Protein AF-A0A9W2XXQ5-F1 (afdb_monomer)

pLDDT: mean 84.92, std 15.73, range [43.91, 98.31]

InterPro domains:
  IPR001978 Troponin [PF00992] (23-157)
  IPR027707 Troponin T [PTHR11521] (3-200)
  IPR038077 Troponin domain superfamily [G3DSA:1.20.5.350] (109-201)
  IPR038077 Troponin domain superfamily [SSF90250] (115-200)

Solvent-accessible surface area (backbone atoms only — not comparable to full-atom values): 11715 Å² total; per-residue (Å²): 136,83,84,86,76,81,79,81,75,77,83,73,73,80,81,56,65,67,58,52,50,50,54,48,53,53,48,53,51,51,51,49,51,50,50,51,51,52,51,52,55,51,50,52,52,53,52,52,53,50,50,57,50,49,53,53,51,50,51,56,49,52,52,52,52,50,53,50,50,53,50,52,50,55,50,52,49,53,53,49,52,55,50,52,52,49,48,51,52,53,50,53,52,49,50,52,51,51,53,52,51,52,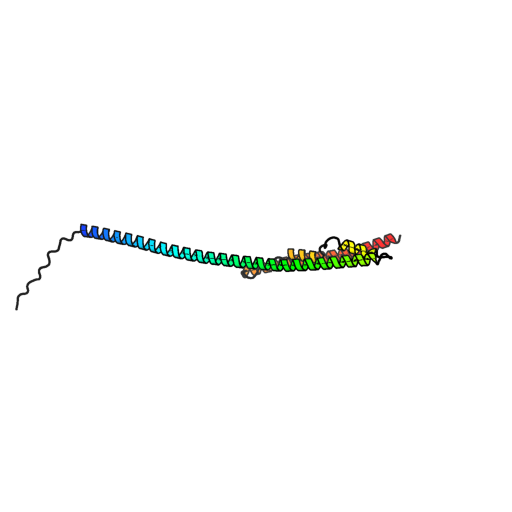52,48,56,71,74,58,80,67,83,90,62,70,76,62,51,56,60,51,57,60,66,66,49,73,85,68,79,45,72,67,56,50,52,52,49,56,52,53,71,69,52,75,85,84,86,65,94,85,60,54,76,69,57,48,53,54,52,52,50,54,52,49,52,54,50,50,53,56,51,51,55,51,50,53,53,52,53,50,51,53,52,51,54,50,50,52,52,54,51,52,50,54,53,53,57,66,69,73,108

Radius of gyration: 48.11 Å; Cα contacts (8 Å, |Δi|>4): 3; chains: 1; bounding box: 117×43×142 Å

Organism: Betta splendens (NCBI:txid158456)

Structure (mmCIF, N/CA/C/O backbone):
data_AF-A0A9W2XXQ5-F1
#
_entry.id   AF-A0A9W2XXQ5-F1
#
loop_
_atom_site.group_PDB
_atom_site.id
_atom_site.type_symbol
_atom_site.label_atom_id
_atom_site.label_alt_id
_atom_site.label_comp_id
_atom_site.label_asym_id
_atom_site.label_entity_id
_atom_site.label_seq_id
_atom_site.pdbx_PDB_ins_code
_atom_site.Cartn_x
_atom_site.Cartn_y
_atom_site.Cartn_z
_atom_site.occupancy
_atom_site.B_iso_or_equiv
_atom_site.auth_seq_id
_atom_site.auth_comp_id
_atom_site.auth_asym_id
_atom_site.auth_atom_id
_atom_site.pdbx_PDB_model_num
ATOM 1 N N . MET A 1 1 ? -73.454 17.170 91.349 1.00 47.88 1 MET A N 1
ATOM 2 C CA . MET A 1 1 ? -72.017 16.927 91.109 1.00 47.88 1 MET A CA 1
ATOM 3 C C . MET A 1 1 ? -71.744 15.443 91.347 1.00 47.88 1 MET A C 1
ATOM 5 O O . MET A 1 1 ? -71.724 15.050 92.506 1.00 47.88 1 MET A O 1
ATOM 9 N N . PRO A 1 2 ? -71.661 14.596 90.308 1.00 43.91 2 PRO A N 1
ATOM 10 C CA . PRO A 1 2 ? -71.320 13.185 90.475 1.00 43.91 2 PRO A CA 1
ATOM 11 C C . PRO A 1 2 ? -69.797 12.982 90.584 1.00 43.91 2 PRO A C 1
ATOM 13 O O . PRO A 1 2 ? -69.026 13.650 89.900 1.00 43.91 2 PRO A O 1
ATOM 16 N N . ASN A 1 3 ? -69.392 12.074 91.478 1.00 48.22 3 ASN A N 1
ATOM 17 C CA . ASN A 1 3 ? -68.008 11.745 91.841 1.00 48.22 3 ASN A CA 1
ATOM 18 C C . ASN A 1 3 ? -67.179 11.217 90.655 1.00 48.22 3 ASN A C 1
ATOM 20 O O . ASN A 1 3 ? -67.577 10.247 90.011 1.00 48.22 3 ASN A O 1
ATOM 24 N N . LEU A 1 4 ? -65.997 11.804 90.421 1.00 55.91 4 LEU A N 1
ATOM 25 C CA . LEU A 1 4 ? -64.981 11.254 89.518 1.00 55.91 4 LEU A CA 1
ATOM 26 C C . LEU A 1 4 ? -64.260 10.076 90.188 1.00 55.91 4 LEU A C 1
ATOM 28 O O . LEU A 1 4 ? -63.578 10.249 91.196 1.00 55.91 4 LEU A O 1
ATOM 32 N N . ILE A 1 5 ? -64.381 8.889 89.595 1.00 60.19 5 ILE A N 1
ATOM 33 C CA . ILE A 1 5 ? -63.590 7.707 89.954 1.00 60.19 5 ILE A CA 1
ATOM 34 C C . ILE A 1 5 ? -62.302 7.732 89.110 1.00 60.19 5 ILE A C 1
ATOM 36 O O . ILE A 1 5 ? -62.406 7.795 87.882 1.00 60.19 5 ILE A O 1
ATOM 40 N N . PRO A 1 6 ? -61.098 7.684 89.715 1.00 58.91 6 PRO A N 1
ATOM 41 C CA . PRO A 1 6 ? -59.849 7.611 88.962 1.00 58.91 6 PRO A CA 1
ATOM 42 C C . PRO A 1 6 ? -59.765 6.295 88.169 1.00 58.91 6 PRO A C 1
ATOM 44 O O . PRO A 1 6 ? -60.072 5.237 88.731 1.00 58.91 6 PRO A O 1
ATOM 47 N N . PRO A 1 7 ? -59.335 6.312 86.893 1.00 64.06 7 PRO A N 1
ATOM 48 C CA . PRO A 1 7 ? -59.147 5.088 86.126 1.00 64.06 7 PRO A CA 1
ATOM 49 C C . PRO A 1 7 ? -58.041 4.250 86.775 1.00 64.06 7 PRO A C 1
ATOM 51 O O . PRO A 1 7 ? -56.943 4.751 87.020 1.00 64.06 7 PRO A O 1
ATOM 54 N N . LYS A 1 8 ? -58.320 2.969 87.045 1.00 58.81 8 LYS A N 1
ATOM 55 C CA . LYS A 1 8 ? -57.284 2.008 87.439 1.00 58.81 8 LYS A CA 1
ATOM 56 C C . LYS A 1 8 ? -56.255 1.915 86.313 1.00 58.81 8 LYS A C 1
ATOM 58 O O . LYS A 1 8 ? -56.597 1.530 85.197 1.00 58.81 8 LYS A O 1
ATOM 63 N N . ILE A 1 9 ? -55.013 2.268 86.626 1.00 57.94 9 ILE A N 1
ATOM 64 C CA . ILE A 1 9 ? -53.857 2.006 85.771 1.00 57.94 9 ILE A CA 1
ATOM 65 C C . ILE A 1 9 ? -53.730 0.477 85.677 1.00 57.94 9 ILE A C 1
ATOM 67 O O . ILE A 1 9 ? -53.714 -0.166 86.729 1.00 57.94 9 ILE A O 1
ATOM 71 N N . PRO A 1 10 ? -53.711 -0.123 84.472 1.00 61.75 10 PRO A N 1
ATOM 72 C CA . PRO A 1 10 ? -53.470 -1.552 84.327 1.00 61.75 10 PRO A CA 1
ATOM 73 C C . PRO A 1 10 ? -52.131 -1.906 84.975 1.00 61.75 10 PRO A C 1
ATOM 75 O O . PRO A 1 10 ? -51.123 -1.268 84.667 1.00 61.75 10 PRO A O 1
ATOM 78 N N . ASP A 1 11 ? -52.138 -2.884 85.885 1.00 54.25 11 ASP A N 1
ATOM 79 C CA . ASP A 1 11 ? -50.922 -3.437 86.478 1.00 54.25 11 ASP A CA 1
ATOM 80 C C . ASP A 1 11 ? -50.000 -3.874 85.341 1.00 54.25 11 ASP A C 1
ATOM 82 O O . ASP A 1 11 ? -50.316 -4.787 84.576 1.00 54.25 11 ASP A O 1
ATOM 86 N N . GLY A 1 12 ? -48.900 -3.138 85.187 1.00 54.69 12 GLY A N 1
ATOM 87 C CA . GLY A 1 12 ? -47.931 -3.350 84.129 1.00 54.69 12 GLY A CA 1
ATOM 88 C C . GLY A 1 12 ? -47.382 -4.762 84.221 1.00 54.69 12 GLY A C 1
ATOM 89 O O . GLY A 1 12 ? -46.681 -5.107 85.174 1.00 54.69 12 GLY A O 1
ATOM 90 N N . GLU A 1 13 ? -47.710 -5.566 83.215 1.00 61.25 13 GLU A N 1
ATOM 91 C CA . GLU A 1 13 ? -47.038 -6.818 82.904 1.00 61.25 13 GLU A CA 1
ATOM 92 C C . GLU A 1 13 ? -45.527 -6.570 83.003 1.00 61.25 13 GLU A C 1
ATOM 94 O O . GLU A 1 13 ? -44.996 -5.660 82.358 1.00 61.25 13 GLU A O 1
ATOM 99 N N . LYS A 1 14 ? -44.836 -7.304 83.887 1.00 63.00 14 LYS A N 1
ATOM 100 C CA . LYS A 1 14 ? -43.383 -7.185 84.041 1.00 63.00 14 LYS A CA 1
ATOM 101 C C . LYS A 1 14 ? -42.751 -7.391 82.669 1.00 63.00 14 LYS A C 1
ATOM 103 O O . LYS A 1 14 ? -42.795 -8.492 82.133 1.00 63.00 14 LYS A O 1
ATOM 108 N N . VAL A 1 15 ? -42.179 -6.324 82.120 1.00 66.25 15 VAL A N 1
ATOM 109 C CA . VAL A 1 15 ? -41.489 -6.347 80.834 1.00 66.25 15 VAL A CA 1
ATOM 110 C C . VAL A 1 15 ? -40.309 -7.314 80.953 1.00 66.25 15 VAL A C 1
ATOM 112 O O . VAL A 1 15 ? -39.352 -7.038 81.678 1.00 66.25 15 VAL A O 1
ATOM 115 N N . ASP A 1 16 ? -40.403 -8.467 80.291 1.00 77.69 16 ASP A N 1
ATOM 116 C CA . ASP A 1 16 ? -39.336 -9.466 80.258 1.00 77.69 16 ASP A CA 1
ATOM 117 C C . ASP A 1 16 ? -38.242 -9.004 79.282 1.00 77.69 16 ASP A C 1
ATOM 119 O O . ASP A 1 16 ? -38.389 -9.059 78.058 1.00 77.69 16 ASP A O 1
ATOM 123 N N . PHE A 1 17 ? -37.138 -8.494 79.828 1.00 77.88 17 PHE A N 1
ATOM 124 C CA . PHE A 1 17 ? -36.004 -8.013 79.038 1.00 77.88 17 PHE A CA 1
ATOM 125 C C . PHE A 1 17 ? -35.318 -9.132 78.239 1.00 77.88 17 PHE A C 1
ATOM 127 O O . PHE A 1 17 ? -34.788 -8.856 77.158 1.00 77.88 17 PHE A O 1
ATOM 134 N N . ASP A 1 18 ? -35.375 -10.382 78.708 1.00 84.94 18 ASP A N 1
ATOM 135 C CA . ASP A 1 18 ? -34.825 -11.525 77.976 1.00 84.94 18 ASP A CA 1
ATOM 136 C C . ASP A 1 18 ? -35.703 -11.869 76.766 1.00 84.94 18 ASP A C 1
ATOM 138 O O . ASP A 1 18 ? -35.190 -12.238 75.707 1.00 84.94 18 ASP A O 1
ATOM 142 N N . ASP A 1 19 ? -37.022 -11.688 76.880 1.00 87.31 19 ASP A N 1
ATOM 143 C CA . ASP A 1 19 ? -37.955 -11.834 75.759 1.00 87.31 19 ASP A CA 1
ATOM 144 C C . ASP A 1 19 ? -37.726 -10.771 74.676 1.00 87.31 19 ASP A C 1
ATOM 146 O O . ASP A 1 19 ? -37.690 -11.087 73.485 1.00 87.31 19 ASP A O 1
ATOM 150 N N . ILE A 1 20 ? -37.468 -9.521 75.076 1.00 85.44 20 ILE A N 1
ATOM 151 C CA . ILE A 1 20 ? -37.105 -8.443 74.143 1.00 85.44 20 ILE A CA 1
ATOM 152 C C . ILE A 1 20 ? -35.798 -8.769 73.414 1.00 85.44 20 ILE A C 1
ATOM 154 O O . ILE A 1 20 ? -35.703 -8.573 72.200 1.00 85.44 20 ILE A O 1
ATOM 158 N N . HIS A 1 21 ? -34.787 -9.271 74.130 1.00 89.50 21 HIS A N 1
ATOM 159 C CA . HIS A 1 21 ? -33.507 -9.616 73.518 1.00 89.50 21 HIS A CA 1
ATOM 160 C C . HIS A 1 21 ? -33.635 -10.792 72.539 1.00 89.50 21 HIS A C 1
ATOM 162 O O . HIS A 1 21 ? -33.117 -10.709 71.424 1.00 89.50 21 HIS A O 1
ATOM 168 N N . ARG A 1 22 ? -34.383 -11.847 72.901 1.00 92.75 22 ARG A N 1
ATOM 169 C CA . ARG A 1 22 ? -34.673 -12.978 72.002 1.00 92.75 22 ARG A CA 1
ATOM 170 C C . ARG A 1 22 ? -35.411 -12.532 70.744 1.00 92.75 22 ARG A C 1
ATOM 172 O O . ARG A 1 22 ? -34.953 -12.836 69.648 1.00 92.75 22 ARG A O 1
ATOM 179 N N . LYS A 1 23 ? -36.485 -11.749 70.886 1.00 92.75 23 LYS A N 1
ATOM 180 C CA . LYS A 1 23 ? -37.257 -11.221 69.746 1.00 92.75 23 LYS A CA 1
ATOM 181 C C . LYS A 1 23 ? -36.416 -10.335 68.833 1.00 92.75 23 LYS A C 1
ATOM 183 O O . LYS A 1 23 ? -36.601 -10.355 67.620 1.00 92.75 23 LYS A O 1
ATOM 188 N N . ARG A 1 24 ? -35.475 -9.572 69.397 1.00 92.50 24 ARG A N 1
ATOM 189 C CA . ARG A 1 24 ? -34.521 -8.780 68.614 1.00 92.50 24 ARG A CA 1
ATOM 190 C C . ARG A 1 24 ? -33.574 -9.670 67.815 1.00 92.50 24 ARG A C 1
ATOM 192 O O . ARG A 1 24 ? -33.459 -9.472 66.616 1.00 92.50 24 ARG A O 1
ATOM 199 N N . MET A 1 25 ? -32.949 -10.659 68.454 1.00 92.19 25 MET A N 1
ATOM 200 C CA . MET A 1 25 ? -32.050 -11.598 67.772 1.00 92.19 25 MET A CA 1
ATOM 201 C C . MET A 1 25 ? -32.773 -12.402 66.685 1.00 92.19 25 MET A C 1
ATOM 203 O O . MET A 1 25 ? -32.231 -12.592 65.603 1.00 92.19 25 MET A O 1
ATOM 207 N N . GLU A 1 26 ? -34.004 -12.842 66.946 1.00 94.31 26 GLU A N 1
ATOM 208 C CA . GLU A 1 26 ? -34.828 -13.567 65.975 1.00 94.31 26 GLU A CA 1
ATOM 209 C C . GLU A 1 26 ? -35.206 -12.685 64.778 1.00 94.31 26 GLU A C 1
ATOM 211 O O . GLU A 1 26 ? -35.087 -13.113 63.631 1.00 94.31 26 GLU A O 1
ATOM 216 N N . LYS A 1 27 ? -35.574 -11.422 65.030 1.00 95.56 27 LYS A N 1
ATOM 217 C CA . LYS A 1 27 ? -35.821 -10.434 63.976 1.00 95.56 27 LYS A CA 1
ATOM 218 C C . LYS A 1 27 ? -34.563 -10.177 63.141 1.00 95.56 27 LYS A C 1
ATOM 220 O O . LYS A 1 27 ? -34.639 -10.238 61.918 1.00 95.56 27 LYS A O 1
ATOM 225 N N . ASP A 1 28 ? -33.430 -9.910 63.785 1.00 94.56 28 ASP A N 1
ATOM 226 C CA . ASP A 1 28 ? -32.167 -9.607 63.104 1.00 94.56 28 ASP A CA 1
ATOM 227 C C . ASP A 1 28 ? -31.700 -10.812 62.261 1.00 94.56 28 ASP A C 1
ATOM 229 O O . ASP A 1 28 ? -31.223 -10.642 61.139 1.00 94.56 28 ASP A O 1
ATOM 233 N N . LEU A 1 29 ? -31.895 -12.042 62.755 1.00 95.81 29 LEU A N 1
ATOM 234 C CA . LEU A 1 29 ? -31.594 -13.271 62.015 1.00 95.81 29 LEU A CA 1
ATOM 235 C C . LEU A 1 29 ? -32.508 -13.447 60.792 1.00 95.81 29 LEU A C 1
ATOM 237 O O . LEU A 1 29 ? -32.023 -13.799 59.715 1.00 95.81 29 LEU A O 1
ATOM 241 N N . MET A 1 30 ? -33.806 -13.175 60.942 1.00 95.06 30 MET A N 1
ATOM 242 C CA . MET A 1 30 ? -34.786 -13.235 59.853 1.00 95.06 30 MET A CA 1
ATOM 243 C C . MET A 1 30 ? -34.497 -12.178 58.775 1.00 95.06 30 MET A C 1
ATOM 245 O O . MET A 1 30 ? -34.529 -12.474 57.578 1.00 95.06 30 MET A O 1
ATOM 249 N N . GLU A 1 31 ? -34.178 -10.947 59.185 1.00 94.50 31 GLU A N 1
ATOM 250 C CA . GLU A 1 31 ? -33.783 -9.865 58.277 1.00 94.50 31 GLU A CA 1
ATOM 251 C C . GLU A 1 31 ? -32.485 -10.211 57.541 1.00 94.50 31 GLU A C 1
ATOM 253 O O . GLU A 1 31 ? -32.399 -10.013 56.327 1.00 94.50 31 GLU A O 1
ATOM 258 N N . LEU A 1 32 ? -31.503 -10.794 58.237 1.00 96.12 32 LEU A N 1
ATOM 259 C CA . LEU A 1 32 ? -30.252 -11.240 57.629 1.00 96.12 32 LEU A CA 1
ATOM 260 C C . LEU A 1 32 ? -30.486 -12.343 56.588 1.00 96.12 32 LEU A C 1
ATOM 262 O O . LEU A 1 32 ? -29.952 -12.250 55.485 1.00 96.12 32 LEU A O 1
ATOM 266 N N . GLN A 1 33 ? -31.295 -13.359 56.904 1.00 94.88 33 GLN A N 1
ATOM 267 C CA . GLN A 1 33 ? -31.653 -14.419 55.952 1.00 94.88 33 GLN A CA 1
ATOM 268 C C . GLN A 1 33 ? -32.367 -13.854 54.722 1.00 94.88 33 GLN A C 1
ATOM 270 O O . GLN A 1 33 ? -31.978 -14.159 53.596 1.00 94.88 33 GLN A O 1
ATOM 275 N N . THR A 1 34 ? -33.332 -12.957 54.930 1.00 95.50 34 THR A N 1
ATOM 276 C CA . THR A 1 34 ? -34.057 -12.300 53.834 1.00 95.50 34 THR A CA 1
ATOM 277 C C . THR A 1 34 ? -33.107 -11.488 52.950 1.00 95.50 34 THR A C 1
ATOM 279 O O . THR A 1 34 ? -33.179 -11.562 51.725 1.00 95.50 34 THR A O 1
ATOM 282 N N . LEU A 1 35 ? -32.179 -10.730 53.545 1.00 97.12 35 LEU A N 1
ATOM 283 C CA . LEU A 1 35 ? -31.208 -9.930 52.798 1.00 97.12 35 LEU A CA 1
ATOM 284 C C . LEU A 1 35 ? -30.254 -10.809 51.981 1.00 97.12 35 LEU A C 1
ATOM 286 O O . LEU A 1 35 ? -29.950 -10.479 50.833 1.00 97.12 35 LEU A O 1
ATOM 290 N N . ILE A 1 36 ? -29.804 -11.925 52.561 1.00 95.94 36 ILE A N 1
ATOM 291 C CA . ILE A 1 36 ? -28.977 -12.922 51.877 1.00 95.94 36 ILE A CA 1
ATOM 292 C C . ILE A 1 36 ? -29.736 -13.473 50.666 1.00 95.94 36 ILE A C 1
ATOM 294 O O . ILE A 1 36 ? -29.228 -13.389 49.548 1.00 95.94 36 ILE A O 1
ATOM 298 N N . GLU A 1 37 ? -30.958 -13.974 50.853 1.00 96.62 37 GLU A N 1
ATOM 299 C CA . GLU A 1 37 ? -31.764 -14.547 49.768 1.00 96.62 37 GLU A CA 1
ATOM 300 C C . GLU A 1 37 ? -32.024 -13.540 48.645 1.00 96.62 37 GLU A C 1
ATOM 302 O O . GLU A 1 37 ? -31.776 -13.841 47.476 1.00 96.62 37 GLU A O 1
ATOM 307 N N . VAL A 1 38 ? -32.440 -12.316 48.987 1.00 97.38 38 VAL A N 1
ATOM 308 C CA . VAL A 1 38 ? -32.682 -11.250 48.005 1.00 97.38 38 VAL A CA 1
ATOM 309 C C . VAL A 1 38 ? -31.408 -10.909 47.232 1.00 97.38 38 VAL A C 1
ATOM 311 O O . VAL A 1 38 ? -31.465 -10.730 46.013 1.00 97.38 38 VAL A O 1
ATOM 314 N N . HIS A 1 39 ? -30.253 -10.836 47.901 1.00 97.75 39 HIS A N 1
ATOM 315 C CA . HIS A 1 39 ? -28.986 -10.541 47.235 1.00 97.75 39 HIS A CA 1
ATOM 316 C C . HIS A 1 39 ? -28.596 -11.638 46.240 1.00 97.75 39 HIS A C 1
ATOM 318 O O . HIS A 1 39 ? -28.254 -11.329 45.097 1.00 97.75 39 HIS A O 1
ATOM 324 N N . PHE A 1 40 ? -28.671 -12.906 46.653 1.00 97.62 40 PHE A N 1
ATOM 325 C CA . PHE A 1 40 ? -28.310 -14.038 45.801 1.00 97.62 40 PHE A CA 1
ATOM 326 C C . PHE A 1 40 ? -29.268 -14.203 44.621 1.00 97.62 40 PHE A C 1
ATOM 328 O O . PHE A 1 40 ? -28.805 -14.369 43.495 1.00 97.62 40 PHE A O 1
ATOM 335 N N . GLU A 1 41 ? -30.579 -14.098 44.838 1.00 97.19 41 GLU A N 1
ATOM 336 C CA . GLU A 1 41 ? -31.564 -14.184 43.754 1.00 97.19 41 GLU A CA 1
ATOM 337 C C . GLU A 1 41 ? -31.443 -13.016 42.770 1.00 97.19 41 GLU A C 1
ATOM 339 O O . GLU A 1 41 ? -31.520 -13.220 41.558 1.00 97.19 41 GLU A O 1
ATOM 344 N N . SER A 1 42 ? -31.193 -11.798 43.263 1.00 96.81 42 SER A N 1
ATOM 345 C CA . SER A 1 42 ? -30.958 -10.631 42.405 1.00 96.81 42 SER A CA 1
ATOM 346 C C . SER A 1 42 ? -29.702 -10.810 41.546 1.00 96.81 42 SER A C 1
ATOM 348 O O . SER A 1 42 ? -29.770 -10.707 40.321 1.00 96.81 42 SER A O 1
ATOM 350 N N . ARG A 1 43 ? -28.570 -11.173 42.170 1.00 96.94 43 ARG A N 1
ATOM 351 C CA . ARG A 1 43 ? -27.300 -11.442 41.472 1.00 96.94 43 ARG A CA 1
ATOM 352 C C . ARG A 1 43 ? -27.440 -12.548 40.438 1.00 96.94 43 ARG A C 1
ATOM 354 O O . ARG A 1 43 ? -26.974 -12.391 39.319 1.00 96.94 43 ARG A O 1
ATOM 361 N N . LYS A 1 44 ? -28.095 -13.650 40.799 1.00 97.31 44 LYS A N 1
ATOM 362 C CA . LYS A 1 44 ? -28.291 -14.795 39.909 1.00 97.31 44 LYS A CA 1
ATOM 363 C C . LYS A 1 44 ? -29.091 -14.411 38.664 1.00 97.31 44 LYS A C 1
ATOM 365 O O . LYS A 1 44 ? -28.691 -14.772 37.562 1.00 97.31 44 LYS A O 1
ATOM 370 N N . LYS A 1 45 ? -30.177 -13.647 38.827 1.00 97.31 45 LYS A N 1
ATOM 371 C CA . LYS A 1 45 ? -30.971 -13.144 37.694 1.00 97.31 45 LYS A CA 1
ATOM 372 C C . LYS A 1 45 ? -30.162 -12.200 36.810 1.00 97.31 45 LYS A C 1
ATOM 374 O O . LYS A 1 45 ? -30.163 -12.365 35.595 1.00 97.31 45 LYS A O 1
ATOM 379 N N . GLU A 1 46 ? -29.434 -11.260 37.408 1.00 95.69 46 GLU A N 1
ATOM 380 C CA . GLU A 1 46 ? -28.583 -10.324 36.666 1.00 95.69 46 GLU A CA 1
ATOM 381 C C . GLU A 1 46 ? -27.475 -11.055 35.887 1.00 95.69 46 GLU A C 1
ATOM 383 O O . GLU A 1 46 ? -27.247 -10.779 34.708 1.00 95.69 46 GLU A O 1
ATOM 388 N N . GLU A 1 47 ? -26.809 -12.030 36.508 1.00 96.19 47 GLU A N 1
ATOM 389 C CA . GLU A 1 47 ? -25.784 -12.845 35.853 1.00 96.19 47 GLU A CA 1
ATOM 390 C C . GLU A 1 47 ? -26.357 -13.647 34.681 1.00 96.19 47 GLU A C 1
ATOM 392 O O . GLU A 1 47 ? -25.756 -13.674 33.605 1.00 96.19 47 GLU A O 1
ATOM 397 N N . GLU A 1 48 ? -27.533 -14.249 34.851 1.00 96.94 48 GLU A N 1
ATOM 398 C CA . GLU A 1 48 ? -28.203 -15.009 33.798 1.00 96.94 48 GLU A CA 1
ATOM 399 C C . GLU A 1 48 ? -28.609 -14.110 32.615 1.00 96.94 48 GLU A C 1
ATOM 401 O O . GLU A 1 48 ? -28.367 -14.459 31.456 1.00 96.94 48 GLU A O 1
ATOM 406 N N . GLU A 1 49 ? -29.114 -12.902 32.879 1.00 96.50 49 GLU A N 1
ATOM 407 C CA . GLU A 1 49 ? -29.408 -11.905 31.843 1.00 96.50 49 GLU A CA 1
ATOM 408 C C . GLU A 1 49 ? -28.145 -11.451 31.094 1.00 96.50 49 GLU A C 1
ATOM 410 O O . GLU A 1 49 ? -28.145 -11.348 29.858 1.00 96.50 49 GLU A O 1
ATOM 415 N N . ILE A 1 50 ? -27.044 -11.217 31.817 1.00 96.75 50 ILE A N 1
ATOM 416 C CA . ILE A 1 50 ? -25.753 -10.844 31.227 1.00 96.75 50 ILE A CA 1
ATOM 417 C C . ILE A 1 50 ? -25.217 -11.974 30.344 1.00 96.75 50 ILE A C 1
ATOM 419 O O . ILE A 1 50 ? -24.725 -11.701 29.244 1.00 96.75 50 ILE A O 1
ATOM 423 N N . ILE A 1 51 ? -25.309 -13.228 30.790 1.00 96.25 51 ILE A N 1
ATOM 424 C CA . ILE A 1 51 ? -24.885 -14.399 30.012 1.00 96.25 51 ILE A CA 1
ATOM 425 C C . ILE A 1 51 ? -25.704 -14.488 28.721 1.00 96.25 51 ILE A C 1
ATOM 427 O O . ILE A 1 51 ? -25.125 -14.496 27.633 1.00 96.25 51 ILE A O 1
ATOM 431 N N . GLN A 1 52 ? -27.035 -14.425 28.805 1.00 97.50 52 GLN A N 1
ATOM 432 C CA . GLN A 1 52 ? -27.910 -14.463 27.627 1.00 97.50 52 GLN A CA 1
ATOM 433 C C . GLN A 1 52 ? -27.656 -13.295 26.659 1.00 97.50 52 GLN A C 1
ATOM 435 O O . GLN A 1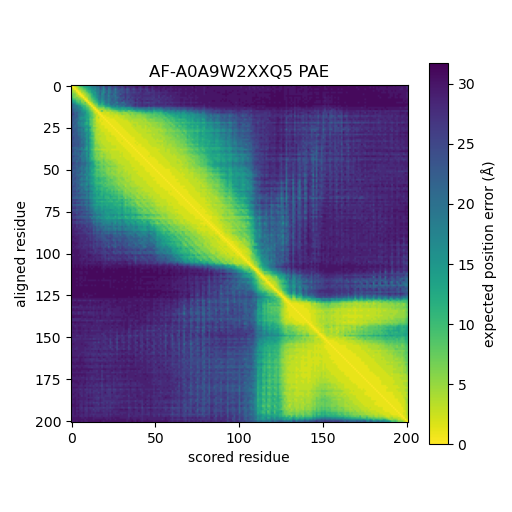 52 ? -27.794 -13.425 25.435 1.00 97.50 52 GLN A O 1
ATOM 440 N N . LEU A 1 53 ? -27.307 -12.112 27.171 1.00 97.38 53 LEU A N 1
ATOM 441 C CA . LEU A 1 53 ? -26.944 -10.972 26.332 1.00 97.38 53 LEU A CA 1
ATOM 442 C C . LEU A 1 53 ? -25.607 -11.201 25.615 1.00 97.38 53 LEU A C 1
ATOM 444 O O . LEU A 1 53 ? -25.520 -10.952 24.409 1.00 97.38 53 LEU A O 1
ATOM 448 N N . LYS A 1 54 ? -24.590 -11.701 26.326 1.00 96.56 54 LYS A N 1
ATOM 449 C CA . LYS A 1 54 ? -23.280 -12.041 25.753 1.00 96.56 54 LYS A CA 1
ATOM 450 C C . LYS A 1 54 ? -23.408 -13.102 24.666 1.00 96.56 54 LYS A C 1
ATOM 452 O O . LYS A 1 54 ? -22.931 -12.874 23.558 1.00 96.56 54 LYS A O 1
ATOM 457 N N . GLU A 1 55 ? -24.152 -14.175 24.916 1.00 97.56 55 GLU A N 1
ATOM 458 C CA . GLU A 1 55 ? -24.398 -15.229 23.925 1.00 97.56 55 GLU A CA 1
ATOM 459 C C . GLU A 1 55 ? -25.056 -14.686 22.649 1.00 97.56 55 GLU A C 1
ATOM 461 O O . GLU A 1 55 ? -24.643 -15.015 21.533 1.00 97.56 55 GLU A O 1
ATOM 466 N N . ARG A 1 56 ? -26.043 -13.787 22.776 1.00 97.75 56 ARG A N 1
ATOM 467 C CA . ARG A 1 56 ? -26.667 -13.132 21.612 1.00 97.75 56 ARG A CA 1
ATOM 468 C C . ARG A 1 56 ? -25.689 -12.242 20.847 1.00 97.75 56 ARG A C 1
ATOM 470 O O . ARG A 1 56 ? -25.735 -12.208 19.614 1.00 97.75 56 ARG A O 1
ATOM 477 N N . ILE A 1 57 ? -24.824 -11.507 21.546 1.00 96.56 57 ILE A N 1
ATOM 478 C CA . ILE A 1 57 ? -23.794 -10.665 20.921 1.00 96.56 57 ILE A CA 1
ATOM 479 C C . ILE A 1 57 ? -22.779 -11.533 20.176 1.00 96.56 57 ILE A C 1
ATOM 481 O O . ILE A 1 57 ? -22.463 -11.232 19.020 1.00 96.56 57 ILE A O 1
ATOM 485 N N . ASP A 1 58 ? -22.313 -12.610 20.797 1.00 96.62 58 ASP A N 1
ATOM 486 C CA . ASP A 1 58 ? -21.330 -13.519 20.214 1.00 96.62 58 ASP A CA 1
ATOM 487 C C . ASP A 1 58 ? -21.905 -14.248 19.004 1.00 96.62 58 ASP A C 1
ATOM 489 O O . ASP A 1 58 ? -21.269 -14.277 17.950 1.00 96.62 58 ASP A O 1
ATOM 493 N N . LYS A 1 59 ? -23.165 -14.692 19.070 1.00 97.50 59 LYS A N 1
ATOM 494 C CA . LYS A 1 59 ? -23.868 -15.251 17.909 1.00 97.50 59 LYS A CA 1
ATOM 495 C C . LYS A 1 59 ? -23.913 -14.262 16.739 1.00 97.50 59 LYS A C 1
ATOM 497 O O . LYS A 1 59 ? -23.520 -14.610 15.628 1.00 97.50 59 LYS A O 1
ATOM 502 N N . ARG A 1 60 ? -24.293 -13.000 16.980 1.00 96.44 60 ARG A N 1
ATOM 503 C CA . ARG A 1 60 ? -24.310 -11.949 15.938 1.00 96.44 60 ARG A CA 1
ATOM 504 C C . ARG A 1 60 ? -22.918 -11.609 15.400 1.00 96.44 60 ARG A C 1
ATOM 506 O O . ARG A 1 60 ? -22.790 -11.168 14.257 1.00 96.44 60 ARG A O 1
ATOM 513 N N . ARG A 1 61 ? -21.865 -11.718 16.217 1.00 96.44 61 ARG A N 1
ATOM 514 C CA . ARG A 1 61 ? -20.475 -11.537 15.762 1.00 96.44 61 ARG A CA 1
ATOM 515 C C . ARG A 1 61 ? -20.065 -12.679 14.838 1.00 96.44 61 ARG A C 1
ATOM 517 O O . ARG A 1 61 ? -19.582 -12.398 13.744 1.00 96.44 61 ARG A O 1
ATOM 524 N N . SER A 1 62 ? -20.336 -13.920 15.229 1.00 93.88 62 SER A N 1
ATOM 525 C CA . SER A 1 62 ? -20.068 -15.114 14.424 1.00 93.88 62 SER A CA 1
ATOM 526 C C . SER A 1 62 ? -20.833 -15.100 13.099 1.00 93.88 62 SER A C 1
ATOM 528 O O . SER A 1 62 ? -20.243 -15.336 12.050 1.00 93.88 62 SER A O 1
ATOM 530 N N . GLU A 1 63 ? -22.114 -14.720 13.105 1.00 96.38 63 GLU A N 1
ATOM 531 C CA . GLU A 1 63 ? -22.918 -14.575 11.883 1.00 96.38 63 GLU A CA 1
ATOM 532 C C . GLU A 1 63 ? -22.343 -13.517 10.929 1.00 96.38 63 GLU A C 1
ATOM 534 O O . GLU A 1 63 ? -22.258 -13.749 9.723 1.00 96.38 63 GLU A O 1
ATOM 539 N N . ARG A 1 64 ? -21.897 -12.361 11.445 1.00 96.50 64 ARG A N 1
ATOM 540 C CA . ARG A 1 64 ? -21.237 -11.332 10.621 1.00 96.50 64 ARG A CA 1
ATOM 541 C C . ARG A 1 64 ? -19.904 -11.811 10.053 1.00 96.50 64 ARG A C 1
ATOM 543 O O . ARG A 1 64 ? -19.632 -11.559 8.880 1.00 96.50 64 ARG A O 1
ATOM 550 N N . ALA A 1 65 ? -19.098 -12.503 10.857 1.00 94.88 65 ALA A N 1
ATOM 551 C CA . ALA A 1 65 ? -17.835 -13.079 10.406 1.00 94.88 65 ALA A CA 1
ATOM 552 C C . ALA A 1 65 ? -18.063 -14.094 9.275 1.00 94.88 65 ALA A C 1
ATOM 554 O O . ALA A 1 65 ? -17.386 -14.039 8.248 1.00 94.88 65 ALA A O 1
ATOM 555 N N . GLU A 1 66 ? -19.077 -14.951 9.408 1.00 95.88 66 GLU A N 1
ATOM 556 C CA . GLU A 1 66 ? -19.427 -15.930 8.381 1.00 95.88 66 GLU A CA 1
ATOM 557 C C . GLU A 1 66 ? -19.962 -15.266 7.106 1.00 95.88 66 GLU A C 1
ATOM 559 O O . GLU A 1 66 ? -19.542 -15.610 6.001 1.00 95.88 66 GLU A O 1
ATOM 564 N N . GLN A 1 67 ? -20.812 -14.240 7.228 1.00 94.38 67 GLN A N 1
ATOM 565 C CA . GLN A 1 67 ? -21.255 -13.454 6.072 1.00 94.38 67 GLN A CA 1
ATOM 566 C C . GLN A 1 67 ? -20.077 -12.821 5.323 1.00 94.38 67 GLN A C 1
ATOM 568 O O . GLN A 1 67 ? -20.066 -12.801 4.090 1.00 94.38 67 GLN A O 1
ATOM 573 N N . GLN A 1 68 ? -19.082 -12.307 6.046 1.00 91.94 68 GLN A N 1
ATOM 574 C CA . GLN A 1 68 ? -17.888 -11.724 5.445 1.00 91.94 68 GLN A CA 1
ATOM 575 C C . GLN A 1 68 ? -17.021 -12.788 4.759 1.00 91.94 68 GLN A C 1
ATOM 577 O O . GLN A 1 68 ? -16.548 -12.551 3.645 1.00 91.94 68 GLN A O 1
ATOM 582 N N . ARG A 1 69 ? -16.889 -13.976 5.362 1.00 94.75 69 ARG A N 1
ATOM 583 C CA . ARG A 1 69 ? -16.197 -15.129 4.770 1.00 94.75 69 ARG A CA 1
ATOM 584 C C . ARG A 1 69 ? -16.848 -15.559 3.454 1.00 94.75 69 ARG A C 1
ATOM 586 O O . ARG A 1 69 ? -16.165 -15.621 2.436 1.00 94.75 69 ARG A O 1
ATOM 593 N N . ILE A 1 70 ? -18.171 -15.727 3.441 1.00 94.94 70 ILE A N 1
ATOM 594 C CA . ILE A 1 70 ? -18.940 -16.091 2.239 1.00 94.94 70 ILE A CA 1
ATOM 595 C C . ILE A 1 70 ? -18.800 -15.025 1.144 1.00 94.94 70 ILE A C 1
ATOM 597 O O . ILE A 1 70 ? -18.662 -15.357 -0.035 1.00 94.94 70 ILE A O 1
ATOM 601 N N . ARG A 1 71 ? -18.837 -13.731 1.496 1.00 93.44 71 ARG A N 1
ATOM 602 C CA . ARG A 1 71 ? -18.635 -12.647 0.519 1.00 93.44 71 ARG A CA 1
ATOM 603 C C . ARG A 1 71 ? -17.241 -12.706 -0.102 1.00 93.44 71 ARG A C 1
ATOM 605 O O . ARG A 1 71 ? -17.140 -12.653 -1.324 1.00 93.44 71 ARG A O 1
ATOM 612 N N . SER A 1 72 ? -16.207 -12.867 0.723 1.00 93.38 72 SER A N 1
ATOM 613 C CA . SER A 1 72 ? -14.819 -12.981 0.265 1.00 93.38 72 SER A CA 1
ATOM 614 C C . SER A 1 72 ? -14.609 -14.207 -0.629 1.00 93.38 72 SER A C 1
ATOM 616 O O . SER A 1 72 ? -13.976 -14.104 -1.678 1.00 93.38 72 SER A O 1
ATOM 618 N N . GLU A 1 73 ? -15.198 -15.350 -0.277 1.00 94.12 73 GLU A N 1
ATOM 619 C CA . GLU A 1 73 ? -15.114 -16.573 -1.077 1.00 94.12 73 GLU A CA 1
ATOM 620 C C . GLU A 1 73 ? -15.812 -16.423 -2.436 1.00 94.12 73 GLU A C 1
ATOM 622 O O . GLU A 1 73 ? -15.225 -16.747 -3.468 1.00 94.12 73 GLU A O 1
ATOM 627 N N . ARG A 1 74 ? -17.015 -15.832 -2.467 1.00 94.06 74 ARG A N 1
ATOM 628 C CA . ARG A 1 74 ? -17.734 -15.534 -3.719 1.00 94.06 74 ARG A CA 1
ATOM 629 C C . ARG A 1 74 ? -16.978 -14.553 -4.611 1.00 94.06 74 ARG A C 1
ATOM 631 O O . ARG A 1 74 ? -17.042 -14.670 -5.832 1.00 94.06 74 ARG A O 1
ATOM 638 N N . GLU A 1 75 ? -16.309 -13.560 -4.035 1.00 92.19 75 GLU A N 1
ATOM 639 C CA . GLU A 1 75 ? -15.487 -12.609 -4.789 1.00 92.19 75 GLU A CA 1
ATOM 640 C C . GLU A 1 75 ? -14.246 -13.294 -5.370 1.00 92.19 75 GLU A C 1
ATOM 642 O O . GLU A 1 75 ? -13.965 -13.158 -6.563 1.00 92.19 75 GLU A O 1
ATOM 647 N N . LYS A 1 76 ? -13.571 -14.124 -4.568 1.00 94.12 76 LYS A N 1
ATOM 648 C CA . LYS A 1 76 ? -12.432 -14.932 -5.009 1.00 94.12 76 LYS A CA 1
ATOM 649 C C . LYS A 1 76 ? -12.818 -15.912 -6.118 1.00 94.12 76 LYS A C 1
ATOM 651 O O . LYS A 1 76 ? -12.066 -16.072 -7.075 1.00 94.12 76 LYS A O 1
ATOM 656 N N . GLU A 1 77 ? -13.991 -16.536 -6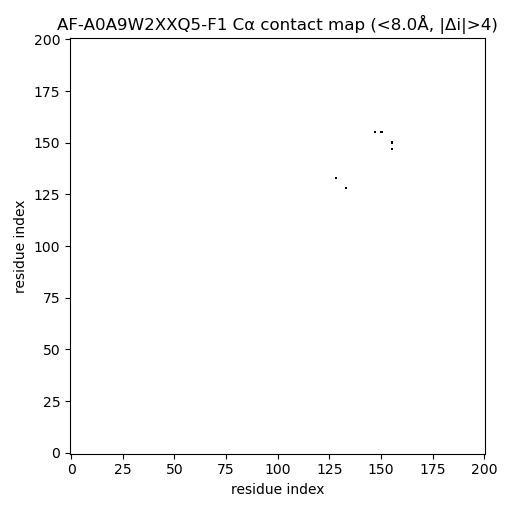.030 1.00 92.94 77 GLU A N 1
ATOM 657 C CA . GLU A 1 77 ? -14.496 -17.431 -7.072 1.00 92.94 77 GLU A CA 1
ATOM 658 C C . GLU A 1 77 ? -14.784 -16.680 -8.379 1.00 92.94 77 GLU A C 1
ATOM 660 O O . GLU A 1 77 ? -14.395 -17.145 -9.450 1.00 92.94 77 GLU A O 1
ATOM 665 N N . ARG A 1 78 ? -15.407 -15.494 -8.318 1.00 92.06 78 ARG A N 1
ATOM 666 C CA . ARG A 1 78 ? -15.617 -14.656 -9.514 1.00 92.06 78 ARG A CA 1
ATOM 667 C C . ARG A 1 78 ? -14.298 -14.258 -10.161 1.00 92.06 78 ARG A C 1
ATOM 669 O O . ARG A 1 78 ? -14.169 -14.368 -11.377 1.00 92.06 78 ARG A O 1
ATOM 676 N N . GLN A 1 79 ? -13.331 -13.832 -9.354 1.00 87.75 79 GLN A N 1
ATOM 677 C CA . GLN A 1 79 ? -12.007 -13.456 -9.836 1.00 87.75 79 GLN A CA 1
ATOM 678 C C . GLN A 1 79 ? -11.313 -14.645 -10.512 1.00 87.75 79 GLN A C 1
ATOM 680 O O . GLN A 1 79 ? -10.821 -14.511 -11.631 1.00 87.75 79 GLN A O 1
ATOM 685 N N . LYS A 1 80 ? -11.374 -15.829 -9.891 1.00 91.19 80 LYS A N 1
ATOM 686 C CA . LYS A 1 80 ? -10.834 -17.065 -10.461 1.00 91.19 80 LYS A CA 1
ATOM 687 C C . LYS A 1 80 ? -11.511 -17.438 -11.783 1.00 91.19 80 LYS A C 1
ATOM 689 O O . LYS A 1 80 ? -10.819 -17.763 -12.736 1.00 91.19 80 LYS A O 1
ATOM 694 N N . ARG A 1 81 ? -12.843 -17.335 -11.889 1.00 90.31 81 ARG A N 1
ATOM 695 C CA . ARG A 1 81 ? -13.567 -17.605 -13.148 1.00 90.31 81 ARG A CA 1
ATOM 696 C C . ARG A 1 81 ? -13.141 -16.663 -14.276 1.00 90.31 81 ARG A C 1
ATOM 698 O O . ARG A 1 81 ? -12.959 -17.118 -15.399 1.00 90.31 81 ARG A O 1
ATOM 705 N N . LEU A 1 82 ? -12.955 -15.374 -13.983 1.00 87.75 82 LEU A N 1
ATOM 706 C CA . LEU A 1 82 ? -12.471 -14.394 -14.964 1.00 87.75 82 LEU A CA 1
ATOM 707 C C . LEU A 1 82 ? -11.026 -14.675 -15.399 1.00 87.75 82 LEU A C 1
ATOM 709 O O . LEU A 1 82 ? -10.680 -14.473 -16.564 1.00 87.75 82 LEU A O 1
ATOM 713 N N . GLU A 1 83 ? -10.181 -15.128 -14.475 1.00 87.00 83 GLU A N 1
ATOM 714 C CA . GLU A 1 83 ? -8.807 -15.540 -14.770 1.00 87.00 83 GLU A CA 1
ATOM 715 C C . GLU A 1 83 ? -8.767 -16.821 -15.611 1.00 87.00 83 GLU A C 1
ATOM 717 O O . GLU A 1 83 ? -8.056 -16.849 -16.613 1.00 87.00 83 GLU A O 1
ATOM 722 N N . ASP A 1 84 ? -9.585 -17.823 -15.282 1.00 85.94 84 ASP A N 1
ATOM 723 C CA . ASP A 1 84 ? -9.694 -19.080 -16.029 1.00 85.94 84 ASP A CA 1
ATOM 724 C C . ASP A 1 84 ? -10.263 -18.853 -17.446 1.00 85.94 84 ASP A C 1
ATOM 726 O O . ASP A 1 84 ? -9.767 -19.428 -18.417 1.00 85.94 84 ASP A O 1
ATOM 730 N N . GLU A 1 85 ? -11.260 -17.973 -17.610 1.00 83.75 85 GLU A N 1
ATOM 731 C CA . GLU A 1 85 ? -11.805 -17.602 -18.926 1.00 83.75 85 GLU A CA 1
ATOM 732 C C . GLU A 1 85 ? -10.770 -16.846 -19.772 1.00 83.75 85 GLU A C 1
ATOM 734 O O . GLU A 1 85 ? -10.595 -17.130 -20.962 1.00 83.75 85 GLU A O 1
ATOM 739 N N . ARG A 1 86 ? -10.021 -15.922 -19.156 1.00 82.88 86 ARG A N 1
ATOM 740 C CA . ARG A 1 86 ? -8.910 -15.234 -19.825 1.00 82.88 86 ARG A CA 1
ATOM 741 C C . ARG A 1 86 ? -7.809 -16.217 -20.218 1.00 82.88 86 ARG A C 1
ATOM 743 O O . ARG A 1 86 ? -7.306 -16.121 -21.334 1.00 82.88 86 ARG A O 1
ATOM 750 N N . ALA A 1 87 ? -7.466 -17.162 -19.347 1.00 83.69 87 ALA A N 1
ATOM 751 C CA . ALA A 1 87 ? -6.462 -18.184 -19.617 1.00 83.69 87 ALA A CA 1
ATOM 752 C C . ALA A 1 87 ? -6.883 -19.098 -20.777 1.00 83.69 87 ALA A C 1
ATOM 754 O O . ALA A 1 87 ? -6.088 -19.304 -21.690 1.00 83.69 87 ALA A O 1
ATOM 755 N N . ARG A 1 88 ? -8.145 -19.555 -20.816 1.00 81.75 88 ARG A N 1
ATOM 756 C CA . ARG A 1 88 ? -8.682 -20.326 -21.954 1.00 81.75 88 ARG A CA 1
ATOM 757 C C . ARG A 1 88 ? -8.631 -19.547 -23.261 1.00 81.75 88 ARG A C 1
ATOM 759 O O . ARG A 1 88 ? -8.223 -20.094 -24.280 1.00 81.75 88 ARG A O 1
ATOM 766 N N . LYS A 1 89 ? -9.015 -18.269 -23.241 1.00 81.94 89 LYS A N 1
ATOM 767 C CA . LYS A 1 89 ? -8.965 -17.411 -24.431 1.00 81.94 89 LYS A CA 1
ATOM 768 C C . LYS A 1 89 ? -7.527 -17.182 -24.908 1.00 81.94 89 LYS A C 1
ATOM 770 O O . LYS A 1 89 ? -7.278 -17.211 -26.111 1.00 81.94 89 LYS A O 1
ATOM 775 N N . GLU A 1 90 ? -6.583 -16.987 -23.984 1.00 77.44 90 GLU A N 1
ATOM 776 C CA . GLU A 1 90 ? -5.152 -16.898 -24.301 1.00 77.44 90 GLU A CA 1
ATOM 777 C C . GLU A 1 90 ? -4.615 -18.222 -24.878 1.00 77.44 90 GLU A C 1
ATOM 779 O O . GLU A 1 90 ? -3.830 -18.193 -25.826 1.00 77.44 90 GLU A O 1
ATOM 784 N N . GLU A 1 91 ? -5.060 -19.374 -24.368 1.00 75.81 91 GLU A N 1
ATOM 785 C CA . GLU A 1 91 ? -4.655 -20.700 -24.850 1.00 75.81 91 GLU A CA 1
ATOM 786 C C . GLU A 1 91 ? -5.219 -21.014 -26.248 1.00 75.81 91 GLU A C 1
ATOM 788 O O . GLU A 1 91 ? -4.478 -21.463 -27.127 1.00 75.81 91 GLU A O 1
ATOM 793 N N . GLU A 1 92 ? -6.494 -20.708 -26.506 1.00 79.06 92 GLU A N 1
ATOM 794 C CA . GLU A 1 92 ? -7.110 -20.866 -27.830 1.00 79.06 92 GLU A CA 1
ATOM 795 C C . GLU A 1 92 ? -6.483 -19.933 -28.876 1.00 79.06 92 GLU A C 1
ATOM 797 O O . GLU A 1 92 ? -6.204 -20.354 -30.003 1.00 79.06 92 GLU A O 1
ATOM 802 N N . GLU A 1 93 ? -6.194 -18.679 -28.514 1.00 75.94 93 GLU A N 1
ATOM 803 C CA . GLU A 1 93 ? -5.518 -17.738 -29.409 1.00 75.94 93 GLU A CA 1
ATOM 804 C C . GLU A 1 93 ? -4.064 -18.162 -29.680 1.00 75.94 93 GLU A C 1
ATOM 806 O O . GLU A 1 93 ? -3.586 -18.064 -30.815 1.00 75.94 93 GLU A O 1
ATOM 811 N N . ALA A 1 94 ? -3.366 -18.696 -28.673 1.00 77.31 94 ALA A N 1
ATOM 812 C CA . ALA A 1 94 ? -2.027 -19.254 -28.837 1.00 77.31 94 ALA A CA 1
ATOM 813 C C . ALA A 1 94 ? -2.029 -20.487 -29.752 1.00 77.31 94 ALA A C 1
ATOM 815 O O . ALA A 1 94 ? -1.171 -20.591 -30.634 1.00 77.31 94 ALA A O 1
ATOM 816 N N . LYS A 1 95 ? -3.013 -21.384 -29.605 1.00 80.56 95 LYS A N 1
ATOM 817 C CA . LYS A 1 95 ? -3.165 -22.566 -30.461 1.00 80.56 95 LYS A CA 1
ATOM 818 C C . LYS A 1 95 ? -3.477 -22.178 -31.906 1.00 80.56 95 LYS A C 1
ATOM 820 O O . LYS A 1 95 ? -2.808 -22.661 -32.818 1.00 80.56 95 LYS A O 1
ATOM 825 N N . LYS A 1 96 ? -4.401 -21.235 -32.125 1.00 80.38 96 LYS A N 1
ATOM 826 C CA . LYS A 1 96 ? -4.733 -20.726 -33.466 1.00 80.38 96 LYS A CA 1
ATOM 827 C C . LYS A 1 96 ? -3.532 -20.052 -34.138 1.00 80.38 96 LYS A C 1
ATOM 829 O O . LYS A 1 96 ? -3.245 -20.332 -35.298 1.00 80.38 96 LYS A O 1
ATOM 834 N N . ARG A 1 97 ? -2.765 -19.234 -33.402 1.00 76.56 97 ARG A N 1
ATOM 835 C CA . ARG A 1 97 ? -1.510 -18.649 -33.912 1.00 76.56 97 ARG A CA 1
ATOM 836 C C . ARG A 1 97 ? -0.463 -19.713 -34.239 1.00 76.56 97 ARG A C 1
ATOM 838 O O . ARG A 1 97 ? 0.231 -19.575 -35.240 1.00 76.56 97 ARG A O 1
ATOM 845 N N . ALA A 1 98 ? -0.343 -20.766 -33.430 1.00 77.75 98 ALA A N 1
ATOM 846 C CA . ALA A 1 98 ? 0.592 -21.857 -33.694 1.00 77.75 98 ALA A CA 1
ATOM 847 C C . ALA A 1 98 ? 0.206 -22.664 -34.948 1.00 77.75 98 ALA A C 1
ATOM 849 O O . ALA A 1 98 ? 1.087 -23.031 -35.727 1.00 77.75 98 ALA A O 1
ATOM 850 N N . GLU A 1 99 ? -1.089 -22.902 -35.173 1.00 78.38 99 GLU A N 1
ATOM 851 C CA . GLU A 1 99 ? -1.601 -23.564 -36.378 1.00 78.38 99 GLU A CA 1
ATOM 852 C C . GLU A 1 99 ? -1.422 -22.702 -37.637 1.00 78.38 99 GLU A C 1
ATOM 854 O O . GLU A 1 99 ? -0.984 -23.216 -38.671 1.00 78.38 99 GLU A O 1
ATOM 859 N N . ASP A 1 100 ? -1.680 -21.394 -37.550 1.00 76.62 100 ASP A N 1
ATOM 860 C CA . ASP A 1 100 ? -1.452 -20.450 -38.649 1.00 76.62 100 ASP A CA 1
ATOM 861 C C . ASP A 1 100 ? 0.044 -20.303 -38.974 1.00 76.62 100 ASP A C 1
ATOM 863 O O . ASP A 1 100 ? 0.416 -20.308 -40.148 1.00 76.62 100 ASP A O 1
ATOM 867 N N . ASP A 1 101 ? 0.923 -20.248 -37.966 1.00 70.56 101 ASP A N 1
ATOM 868 C CA . ASP A 1 101 ? 2.382 -20.269 -38.148 1.00 70.56 101 ASP A CA 1
ATOM 869 C C . ASP A 1 101 ? 2.853 -21.583 -38.786 1.00 70.56 101 ASP A C 1
ATOM 871 O O . ASP A 1 101 ? 3.732 -21.573 -39.648 1.00 70.56 101 ASP A O 1
ATOM 875 N N . ALA A 1 102 ? 2.283 -22.726 -38.392 1.00 73.38 102 ALA A N 1
ATOM 876 C CA . ALA A 1 102 ? 2.628 -24.024 -38.969 1.00 73.38 102 ALA A CA 1
ATOM 877 C C . ALA A 1 102 ? 2.175 -24.134 -40.433 1.00 73.38 102 ALA A C 1
ATOM 879 O O . ALA A 1 102 ? 2.931 -24.634 -41.270 1.00 73.38 102 ALA A O 1
ATOM 880 N N . LYS A 1 103 ? 0.980 -23.626 -40.766 1.00 70.62 103 LYS A N 1
ATOM 881 C CA . LYS A 1 103 ? 0.495 -23.531 -42.152 1.00 70.62 103 LYS A CA 1
ATOM 882 C C . LYS A 1 103 ? 1.361 -22.577 -42.975 1.00 70.62 103 LYS A C 1
ATOM 884 O O . LYS A 1 103 ? 1.818 -22.970 -44.043 1.00 70.62 103 LYS A O 1
ATOM 889 N N . LYS A 1 104 ? 1.688 -21.392 -42.441 1.00 64.56 104 LYS A N 1
ATOM 890 C CA . LYS A 1 104 ? 2.593 -20.423 -43.082 1.00 64.56 104 LYS A CA 1
ATOM 891 C C . LYS A 1 104 ? 3.989 -21.000 -43.306 1.00 64.56 104 LYS A C 1
ATOM 893 O O . LYS A 1 104 ? 4.530 -20.849 -44.393 1.00 64.56 104 LYS A O 1
ATOM 898 N N . LYS A 1 105 ? 4.554 -21.722 -42.332 1.00 62.41 105 LYS A N 1
ATOM 899 C CA . LYS A 1 105 ? 5.859 -22.392 -42.458 1.00 62.41 105 LYS A CA 1
ATOM 900 C C . LYS A 1 105 ? 5.846 -23.508 -43.509 1.00 62.41 105 LYS A C 1
ATOM 902 O O . LYS A 1 105 ? 6.850 -23.685 -44.186 1.00 62.41 105 LYS A O 1
ATOM 907 N N . LYS A 1 106 ? 4.727 -24.228 -43.676 1.00 61.69 106 LYS A N 1
ATOM 908 C CA . LYS A 1 106 ? 4.553 -25.211 -44.763 1.00 61.69 106 LYS A CA 1
ATOM 909 C C . LYS A 1 106 ? 4.470 -24.554 -46.145 1.00 61.69 106 LYS A C 1
ATOM 911 O O . LYS A 1 106 ? 4.922 -25.152 -47.112 1.00 61.69 106 LYS A O 1
ATOM 916 N N . THR A 1 107 ? 3.912 -23.347 -46.244 1.00 58.22 107 THR A N 1
ATOM 917 C CA . THR A 1 107 ? 3.813 -22.597 -47.511 1.00 58.22 107 THR A CA 1
ATOM 918 C C . THR A 1 107 ? 5.046 -21.749 -47.834 1.00 58.22 107 THR A C 1
ATOM 920 O O . THR A 1 107 ? 5.241 -21.387 -48.987 1.00 58.22 107 THR A O 1
ATOM 923 N N . LEU A 1 108 ? 5.881 -21.419 -46.843 1.00 50.03 108 LEU A N 1
ATOM 924 C CA . LEU A 1 108 ? 7.000 -20.474 -46.972 1.00 50.03 108 LEU A CA 1
ATOM 925 C C . LEU A 1 108 ? 8.370 -21.172 -46.920 1.00 50.03 108 LEU A C 1
ATOM 927 O O . LEU A 1 108 ? 9.350 -20.621 -46.426 1.00 50.03 108 LEU A O 1
ATOM 931 N N . THR A 1 109 ? 8.463 -22.389 -47.455 1.00 49.22 109 THR A N 1
ATOM 932 C CA . THR A 1 109 ? 9.726 -23.098 -47.740 1.00 49.22 109 THR A CA 1
ATOM 933 C C . THR A 1 109 ? 10.421 -22.575 -49.006 1.00 49.22 109 THR A C 1
ATOM 935 O O . THR A 1 109 ? 11.102 -23.321 -49.701 1.00 49.22 109 THR A O 1
ATOM 938 N N . SER A 1 110 ? 10.285 -21.282 -49.312 1.00 46.19 110 SER A N 1
ATOM 939 C CA . SER A 1 110 ? 11.025 -20.628 -50.390 1.00 46.19 110 SER A CA 1
ATOM 940 C C . SER A 1 110 ? 11.537 -19.263 -49.933 1.00 46.19 110 SER A C 1
ATOM 942 O O . SER A 1 110 ? 10.796 -18.289 -49.872 1.00 46.19 110 SER A O 1
ATOM 944 N N . LEU A 1 111 ? 12.837 -19.272 -49.630 1.00 53.03 111 LEU A N 1
ATOM 945 C CA . LEU A 1 111 ? 13.795 -18.170 -49.556 1.00 53.03 111 LEU A CA 1
ATOM 946 C C . LEU A 1 111 ? 13.598 -17.053 -48.501 1.00 53.03 111 LEU A C 1
ATOM 948 O O . LEU A 1 111 ? 12.630 -16.306 -48.470 1.00 53.03 111 LEU A O 1
ATOM 952 N N . HIS A 1 112 ? 14.656 -16.890 -47.694 1.00 58.31 112 HIS A N 1
ATOM 953 C CA . HIS A 1 112 ? 15.021 -15.696 -46.913 1.00 58.31 112 HIS A CA 1
ATOM 954 C C . HIS A 1 112 ? 14.133 -15.272 -45.729 1.00 58.31 112 HIS A C 1
ATOM 956 O O . HIS A 1 112 ? 13.865 -14.091 -45.527 1.00 58.31 112 HIS A O 1
ATOM 962 N N . PHE A 1 113 ? 13.796 -16.207 -44.837 1.00 51.09 113 PHE A N 1
ATOM 963 C CA . PHE A 1 113 ? 13.102 -15.900 -43.573 1.00 51.09 113 PHE A CA 1
ATOM 964 C C . PHE A 1 113 ? 13.932 -16.186 -42.301 1.00 51.09 113 PHE A C 1
ATOM 966 O O . PHE A 1 113 ? 13.394 -16.476 -41.233 1.00 51.09 113 PHE A O 1
ATOM 973 N N . GLY A 1 114 ? 15.265 -16.116 -42.390 1.00 56.81 114 GLY A N 1
ATOM 974 C CA . GLY A 1 114 ? 16.165 -16.433 -41.268 1.00 56.81 114 GLY A CA 1
ATOM 975 C C . GLY A 1 114 ? 16.055 -15.469 -40.076 1.00 56.81 114 GLY A C 1
ATOM 976 O O . GLY A 1 114 ? 16.039 -15.904 -38.928 1.00 56.81 114 GLY A O 1
ATOM 977 N N . GLY A 1 115 ? 15.894 -14.164 -40.325 1.00 60.03 115 GLY A N 1
ATOM 978 C CA . GLY A 1 115 ? 15.890 -13.149 -39.258 1.00 60.03 115 GLY A CA 1
ATOM 979 C C . GLY A 1 115 ? 14.579 -13.031 -38.467 1.00 60.03 115 GLY A C 1
ATOM 980 O O . GLY A 1 115 ? 14.584 -12.627 -37.304 1.00 60.03 115 GLY A O 1
ATOM 981 N N . TYR A 1 116 ? 13.441 -13.392 -39.066 1.00 55.91 116 TYR A N 1
ATOM 982 C CA . TYR A 1 116 ? 12.134 -13.300 -38.402 1.00 55.91 116 TYR A CA 1
ATOM 983 C C . TYR A 1 116 ? 11.851 -14.525 -37.518 1.00 55.91 116 TYR A C 1
ATOM 985 O O . TYR A 1 116 ? 11.267 -14.390 -36.441 1.00 55.91 116 TYR A O 1
ATOM 993 N N . MET A 1 117 ? 12.338 -15.707 -37.914 1.00 53.94 117 MET A N 1
ATOM 994 C CA . MET A 1 117 ? 12.202 -16.932 -37.116 1.00 53.94 117 MET A CA 1
ATOM 995 C C . MET A 1 117 ? 12.954 -16.857 -35.787 1.00 53.94 117 MET A C 1
ATOM 997 O O . MET A 1 117 ? 12.430 -17.334 -34.786 1.00 53.94 117 MET A O 1
ATOM 1001 N N . GLN A 1 118 ? 14.117 -16.198 -35.746 1.00 58.28 118 GLN A N 1
ATOM 1002 C CA . GLN A 1 118 ? 14.918 -16.055 -34.525 1.00 58.28 118 GLN A CA 1
ATOM 1003 C C . GLN A 1 118 ? 14.201 -15.216 -33.449 1.00 58.28 118 GLN A C 1
ATOM 1005 O O . GLN A 1 118 ? 14.186 -15.584 -32.273 1.00 58.28 118 GLN A O 1
ATOM 1010 N N . LYS A 1 119 ? 13.497 -14.150 -33.861 1.00 58.06 119 LYS A N 1
ATOM 1011 C CA . LYS A 1 119 ? 12.648 -13.334 -32.970 1.00 58.06 119 LYS A CA 1
ATOM 1012 C C . LYS A 1 119 ? 11.386 -14.074 -32.506 1.00 58.06 119 LYS A C 1
ATOM 1014 O O . LYS A 1 119 ? 10.870 -13.788 -31.428 1.00 58.06 119 LYS A O 1
ATOM 1019 N N . LEU A 1 120 ? 10.872 -15.011 -33.305 1.00 53.62 120 LEU A N 1
ATOM 1020 C CA . LEU A 1 120 ? 9.724 -15.851 -32.943 1.00 53.62 120 LEU A CA 1
ATOM 1021 C C . LEU A 1 120 ? 10.103 -16.956 -31.952 1.00 53.62 120 LEU A C 1
ATOM 1023 O O . LEU A 1 120 ? 9.342 -17.219 -31.022 1.00 53.62 120 LEU A O 1
ATOM 1027 N N . THR A 1 121 ? 11.277 -17.572 -32.104 1.00 55.84 121 THR A N 1
ATOM 1028 C CA . THR A 1 121 ? 11.789 -18.566 -31.150 1.00 55.84 121 THR A CA 1
ATOM 1029 C C . THR A 1 121 ? 12.101 -17.948 -29.788 1.00 55.84 121 THR A C 1
ATOM 1031 O O . THR A 1 121 ? 11.753 -18.539 -28.769 1.00 55.84 121 THR A O 1
ATOM 1034 N N . GLU A 1 122 ? 12.637 -16.722 -29.742 1.00 56.28 122 GLU A N 1
ATOM 1035 C CA . GLU A 1 122 ? 12.863 -15.996 -28.480 1.00 56.28 122 GLU A CA 1
ATOM 1036 C C . GLU A 1 122 ? 11.556 -15.630 -27.758 1.00 56.28 122 GLU A C 1
ATOM 1038 O O . GLU A 1 122 ? 11.492 -15.674 -26.532 1.00 56.28 122 GLU A O 1
ATOM 1043 N N . LYS A 1 123 ? 10.483 -15.340 -28.507 1.00 53.81 123 LYS A N 1
ATOM 1044 C CA . LYS A 1 123 ? 9.142 -15.075 -27.953 1.00 53.81 123 LYS A CA 1
ATOM 1045 C C . LYS A 1 123 ? 8.414 -16.324 -27.440 1.00 53.81 123 LYS A C 1
ATOM 1047 O O . LYS A 1 123 ? 7.454 -16.177 -26.688 1.00 53.81 123 LYS A O 1
ATOM 1052 N N . ARG A 1 124 ? 8.831 -17.532 -27.841 1.00 51.78 124 ARG A N 1
ATOM 1053 C CA . ARG A 1 124 ? 8.265 -18.811 -27.359 1.00 51.78 124 ARG A CA 1
ATOM 1054 C C . ARG A 1 124 ? 8.920 -19.310 -26.064 1.00 51.78 124 ARG A C 1
ATOM 1056 O O . ARG A 1 124 ? 8.336 -20.149 -25.388 1.00 51.78 124 ARG A O 1
ATOM 1063 N N . SER A 1 125 ? 10.083 -18.773 -25.683 1.00 53.03 125 SER A N 1
ATOM 1064 C CA . SER A 1 125 ? 10.637 -18.936 -24.333 1.00 53.03 125 SER A CA 1
ATOM 1065 C C . SER A 1 125 ? 9.776 -18.122 -23.365 1.00 53.03 125 SER A C 1
ATOM 1067 O O . SER A 1 125 ? 9.691 -16.908 -23.526 1.00 53.03 125 SER A O 1
ATOM 1069 N N . GLY A 1 126 ? 9.130 -18.792 -22.401 1.00 57.44 126 GLY A N 1
ATOM 1070 C CA . GLY A 1 126 ? 8.101 -18.270 -21.488 1.00 57.44 126 GLY A CA 1
ATOM 1071 C C . GLY A 1 126 ? 8.164 -16.768 -21.200 1.00 57.44 126 GLY A C 1
ATOM 1072 O O . GLY A 1 126 ? 9.231 -16.267 -20.855 1.00 57.44 126 GLY A O 1
ATOM 1073 N N . LYS A 1 127 ? 7.009 -16.094 -21.364 1.00 63.53 127 LYS A N 1
ATOM 1074 C CA . LYS A 1 127 ? 6.696 -14.661 -21.147 1.00 63.53 127 LYS A CA 1
ATOM 1075 C C . LYS A 1 127 ? 7.735 -13.985 -20.226 1.00 63.53 127 LYS A C 1
ATOM 1077 O O . LYS A 1 127 ? 7.523 -13.854 -19.023 1.00 63.53 127 LYS A O 1
ATOM 1082 N N . ARG A 1 128 ? 8.899 -13.600 -20.775 1.00 70.31 128 ARG A N 1
ATOM 1083 C CA . ARG A 1 128 ? 9.931 -12.899 -20.000 1.00 70.31 128 ARG A CA 1
ATOM 1084 C C . ARG A 1 128 ? 9.294 -11.596 -19.551 1.00 70.31 128 ARG A C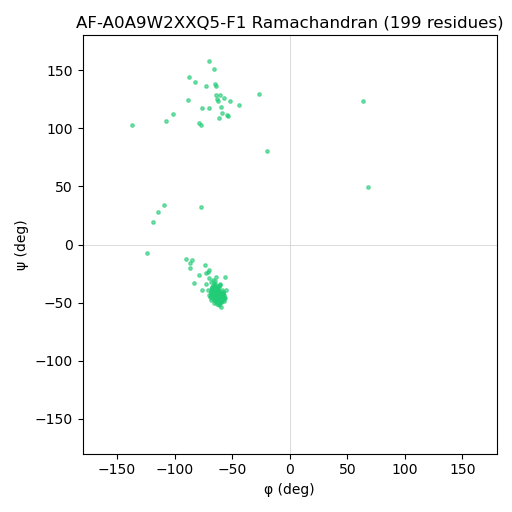 1
ATOM 1086 O O . ARG A 1 128 ? 8.791 -10.852 -20.393 1.00 70.31 128 ARG A O 1
ATOM 1093 N N . GLN A 1 129 ? 9.280 -11.361 -18.241 1.00 71.69 129 GLN A N 1
ATOM 1094 C CA . GLN A 1 129 ? 8.665 -10.170 -17.671 1.00 71.69 129 GLN A CA 1
ATOM 1095 C C . GLN A 1 129 ? 9.219 -8.938 -18.384 1.00 71.69 129 GLN A C 1
ATOM 1097 O O . GLN A 1 129 ? 10.437 -8.747 -18.466 1.00 71.69 129 GLN A O 1
ATOM 1102 N N . THR A 1 130 ? 8.323 -8.136 -18.948 1.00 85.69 130 THR A N 1
ATOM 1103 C CA . THR A 1 130 ? 8.712 -6.964 -19.727 1.00 85.69 130 THR A CA 1
ATOM 1104 C C . THR A 1 130 ? 9.385 -5.943 -18.812 1.00 85.69 130 THR A C 1
ATOM 1106 O O . THR A 1 130 ? 9.051 -5.836 -17.631 1.00 85.69 130 THR A O 1
ATOM 1109 N N . GLU A 1 131 ? 10.297 -5.129 -19.347 1.00 89.69 131 GLU A N 1
ATOM 1110 C CA . GLU A 1 131 ? 10.921 -4.046 -18.567 1.00 89.69 131 GLU A CA 1
ATOM 1111 C C . GLU A 1 131 ? 9.873 -3.084 -17.975 1.00 89.69 131 GLU A C 1
ATOM 1113 O O . GLU A 1 131 ? 10.049 -2.548 -16.881 1.00 89.69 131 GLU A O 1
ATOM 1118 N N . ARG A 1 132 ? 8.713 -2.942 -18.636 1.00 87.19 132 ARG A N 1
ATOM 1119 C CA . ARG A 1 132 ? 7.561 -2.198 -18.109 1.00 87.19 132 ARG A CA 1
ATOM 1120 C C . ARG A 1 132 ? 6.985 -2.839 -16.846 1.00 87.19 132 ARG A C 1
ATOM 1122 O O . ARG A 1 132 ? 6.698 -2.131 -15.883 1.00 87.19 132 ARG A O 1
ATOM 1129 N N . GLU A 1 133 ? 6.796 -4.153 -16.846 1.00 88.50 133 GLU A N 1
ATOM 1130 C CA . GLU A 1 133 ? 6.278 -4.898 -15.694 1.00 88.50 133 GLU A CA 1
ATOM 1131 C C . GLU A 1 133 ? 7.284 -4.920 -14.543 1.00 88.50 133 GLU A C 1
ATOM 1133 O O . GLU A 1 133 ? 6.882 -4.715 -13.399 1.00 88.50 133 GLU A O 1
ATOM 1138 N N . LYS A 1 134 ? 8.580 -5.089 -14.832 1.00 92.06 134 LYS A N 1
ATOM 1139 C CA . LYS A 1 134 ? 9.644 -5.003 -13.821 1.00 92.06 134 LYS A CA 1
ATOM 1140 C C . LYS A 1 134 ? 9.689 -3.619 -13.181 1.00 92.06 134 LYS A C 1
ATOM 1142 O O . LYS A 1 134 ? 9.644 -3.517 -11.958 1.00 92.06 134 LYS A O 1
ATOM 1147 N N . LYS A 1 135 ? 9.683 -2.550 -13.991 1.00 93.75 135 LYS A N 1
ATOM 1148 C CA . LYS A 1 135 ? 9.628 -1.166 -13.495 1.00 93.75 135 LYS A CA 1
ATOM 1149 C C . LYS A 1 135 ? 8.393 -0.941 -12.625 1.00 93.75 135 LYS A C 1
ATOM 1151 O O . LYS A 1 135 ? 8.507 -0.366 -11.548 1.00 93.75 135 LYS A O 1
ATOM 1156 N N . LYS A 1 136 ? 7.218 -1.405 -13.066 1.00 94.19 136 LYS A N 1
ATOM 1157 C CA . LYS A 1 136 ? 5.976 -1.269 -12.294 1.00 94.19 136 LYS A CA 1
ATOM 1158 C C . LYS A 1 136 ? 6.064 -2.003 -10.953 1.00 94.19 136 LYS A C 1
ATOM 1160 O O . LYS A 1 136 ? 5.679 -1.420 -9.946 1.00 94.19 136 LYS A O 1
ATOM 1165 N N . LYS A 1 137 ? 6.604 -3.226 -10.942 1.00 93.56 137 LYS A N 1
ATOM 1166 C CA . LYS A 1 137 ? 6.809 -4.030 -9.731 1.00 93.56 137 LYS A CA 1
ATOM 1167 C C . LYS A 1 137 ? 7.750 -3.331 -8.742 1.00 93.56 137 LYS A C 1
ATOM 1169 O O . LYS A 1 137 ? 7.356 -3.091 -7.605 1.00 93.56 137 LYS A O 1
ATOM 1174 N N . ILE A 1 138 ? 8.927 -2.901 -9.196 1.00 94.12 138 ILE A N 1
ATOM 1175 C CA . ILE A 1 138 ? 9.911 -2.202 -8.352 1.00 94.12 138 ILE A CA 1
ATOM 1176 C C . ILE A 1 138 ? 9.322 -0.905 -7.778 1.00 94.12 138 ILE A C 1
ATOM 1178 O O . ILE A 1 138 ? 9.475 -0.621 -6.594 1.00 94.12 138 ILE A O 1
ATOM 1182 N N . LEU A 1 139 ? 8.612 -0.115 -8.591 1.00 95.25 139 LEU A N 1
ATOM 1183 C CA . LEU A 1 139 ? 7.978 1.117 -8.109 1.00 95.25 139 LEU A CA 1
ATOM 1184 C C . LEU A 1 139 ? 6.855 0.839 -7.104 1.00 95.25 139 LEU A C 1
ATOM 1186 O O . LEU A 1 139 ? 6.707 1.599 -6.152 1.00 95.25 139 LEU A O 1
ATOM 1190 N N . SER A 1 140 ? 6.082 -0.237 -7.284 1.00 93.81 140 SER A N 1
ATOM 1191 C CA . SER A 1 140 ? 5.074 -0.627 -6.293 1.00 93.81 140 SER A CA 1
ATOM 1192 C C . SER A 1 140 ? 5.691 -1.101 -4.979 1.00 93.81 140 SER A C 1
ATOM 1194 O O . SER A 1 140 ? 5.160 -0.761 -3.932 1.00 93.81 140 SER A O 1
ATOM 1196 N N . GLU A 1 141 ? 6.822 -1.811 -5.019 1.00 94.06 141 GLU A N 1
ATOM 1197 C CA . GLU A 1 141 ? 7.548 -2.256 -3.819 1.00 94.06 141 GLU A CA 1
ATOM 1198 C C . GLU A 1 141 ? 8.149 -1.074 -3.044 1.00 94.06 141 GLU A C 1
ATOM 1200 O O . GLU A 1 141 ? 8.120 -1.054 -1.817 1.00 94.06 141 GLU A O 1
ATOM 1205 N N . ARG A 1 142 ? 8.649 -0.051 -3.753 1.00 93.88 142 ARG A N 1
ATOM 1206 C CA . ARG A 1 142 ? 9.175 1.179 -3.134 1.00 93.88 142 ARG A CA 1
ATOM 1207 C C . ARG A 1 142 ? 8.081 2.089 -2.571 1.00 93.88 142 ARG A C 1
ATOM 1209 O O . ARG A 1 142 ? 8.355 2.907 -1.694 1.00 93.88 142 ARG A O 1
ATOM 1216 N N . ARG A 1 143 ? 6.850 1.994 -3.079 1.00 92.62 143 ARG A N 1
ATOM 1217 C CA . ARG A 1 143 ? 5.736 2.846 -2.651 1.00 92.62 143 ARG A CA 1
ATOM 1218 C C . ARG A 1 143 ? 5.172 2.350 -1.320 1.00 92.62 143 ARG A C 1
ATOM 1220 O O . ARG A 1 143 ? 4.401 1.397 -1.280 1.00 92.62 143 ARG A O 1
ATOM 1227 N N . LYS A 1 144 ? 5.494 3.053 -0.235 1.00 87.62 144 LYS A N 1
ATOM 1228 C CA . LYS A 1 144 ? 4.869 2.829 1.075 1.00 87.62 144 LYS A CA 1
ATOM 1229 C C . LYS A 1 144 ? 3.429 3.352 1.061 1.00 87.62 144 LYS A C 1
ATOM 1231 O O . LYS A 1 144 ? 3.163 4.427 0.521 1.00 87.62 144 LYS A O 1
ATOM 1236 N N . CYS A 1 145 ? 2.499 2.579 1.623 1.00 87.62 145 CYS A N 1
ATOM 1237 C CA . CYS A 1 145 ? 1.126 3.039 1.814 1.00 87.62 1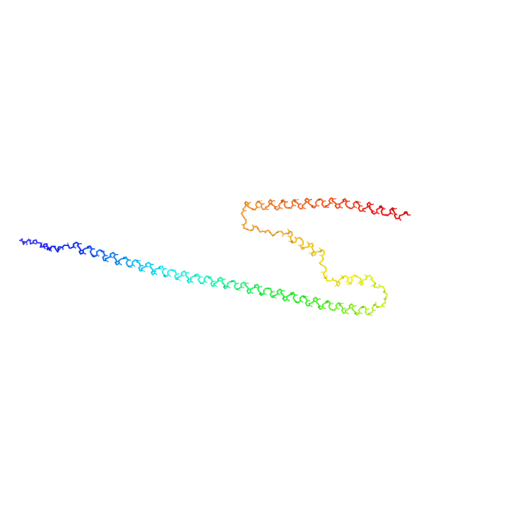45 CYS A CA 1
ATOM 1238 C C . CYS A 1 145 ? 1.120 4.212 2.805 1.00 87.62 145 CYS A C 1
ATOM 1240 O O . CYS A 1 145 ? 1.844 4.176 3.800 1.00 87.62 145 CYS A O 1
ATOM 1242 N N . LEU A 1 146 ? 0.327 5.242 2.517 1.00 88.81 146 LEU A N 1
ATOM 1243 C CA . LEU A 1 146 ? 0.166 6.402 3.383 1.00 88.81 146 LEU A CA 1
ATOM 1244 C C . LEU A 1 146 ? -1.217 6.316 4.029 1.00 88.81 146 LEU A C 1
ATOM 1246 O O . LEU A 1 146 ? -2.216 6.527 3.350 1.00 88.81 146 LEU A O 1
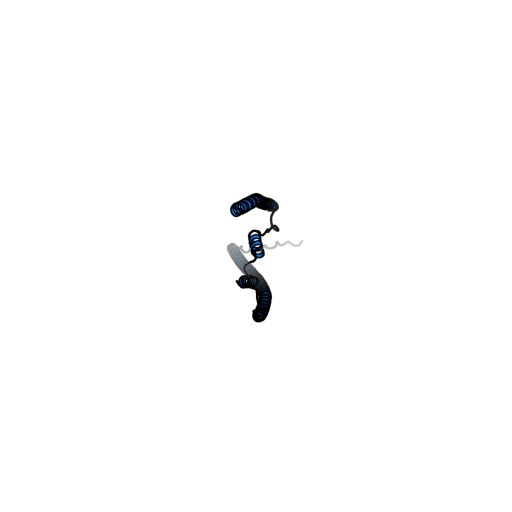ATOM 1250 N N . ASP A 1 147 ? -1.251 5.978 5.313 1.00 87.81 147 ASP A N 1
ATOM 1251 C CA . ASP A 1 147 ? -2.457 6.036 6.140 1.00 87.81 147 ASP A CA 1
ATOM 1252 C C . ASP A 1 147 ? -2.372 7.298 7.000 1.00 87.81 147 ASP A C 1
ATOM 1254 O O . ASP A 1 147 ? -1.459 7.418 7.819 1.00 87.81 147 ASP A O 1
ATOM 1258 N N . VAL A 1 148 ? -3.249 8.271 6.733 1.00 90.62 148 VAL A N 1
ATOM 1259 C CA . VAL A 1 148 ? -3.248 9.594 7.384 1.00 90.62 148 VAL A CA 1
ATOM 1260 C C . VAL A 1 148 ? -4.564 9.968 8.060 1.00 90.62 148 VAL A C 1
ATOM 1262 O O . VAL A 1 148 ? -4.607 10.958 8.787 1.00 90.62 148 VAL A O 1
ATOM 1265 N N . ASP A 1 149 ? -5.611 9.161 7.888 1.00 88.56 149 ASP A N 1
ATOM 1266 C CA . ASP A 1 149 ? -6.989 9.566 8.195 1.00 88.56 149 ASP A CA 1
ATOM 1267 C C . ASP A 1 149 ? -7.258 9.697 9.702 1.00 88.56 149 ASP A C 1
ATOM 1269 O O . ASP A 1 149 ? -8.135 10.452 10.115 1.00 88.56 149 ASP A O 1
ATOM 1273 N N . ASN A 1 150 ? -6.472 9.006 10.533 1.00 89.88 150 ASN A N 1
ATOM 1274 C CA . ASN A 1 150 ? -6.636 8.976 11.990 1.00 89.88 150 ASN A CA 1
ATOM 1275 C C . ASN A 1 150 ? -5.421 9.535 12.758 1.00 89.88 150 ASN A C 1
ATOM 1277 O O . ASN A 1 150 ? -5.241 9.219 13.937 1.00 89.88 150 ASN A O 1
ATOM 1281 N N . LEU A 1 151 ? -4.552 10.330 12.119 1.00 92.69 151 LEU A N 1
ATOM 1282 C CA . LEU A 1 151 ? -3.401 10.932 12.805 1.00 92.69 151 LEU A CA 1
ATOM 1283 C C . LEU A 1 151 ? -3.738 12.273 13.468 1.00 92.69 151 LEU A C 1
ATOM 1285 O O . LEU A 1 151 ? -4.488 13.092 12.945 1.00 92.69 151 LEU A O 1
ATOM 1289 N N . SER A 1 152 ? -3.125 12.513 14.631 1.00 94.38 152 SER A N 1
ATOM 1290 C CA . SER A 1 152 ? -3.177 13.807 15.311 1.00 94.38 152 SER A CA 1
ATOM 1291 C C . SER A 1 152 ? -2.371 14.866 14.552 1.00 94.38 152 SER A C 1
ATOM 1293 O O . SER A 1 152 ? -1.448 14.550 13.800 1.00 94.38 152 SER A O 1
ATOM 1295 N N . GLN A 1 153 ? -2.678 16.145 14.783 1.00 94.19 153 GLN A N 1
ATOM 1296 C CA . GLN A 1 153 ? -2.020 17.267 14.102 1.00 94.19 153 GLN A CA 1
ATOM 1297 C C . GLN A 1 153 ? -0.489 17.257 14.251 1.00 94.19 153 GLN A C 1
ATOM 1299 O O . GLN A 1 153 ? 0.225 17.584 13.306 1.00 94.19 153 GLN A O 1
ATOM 1304 N N . GLU A 1 154 ? 0.020 16.894 15.426 1.00 95.00 154 GLU A N 1
ATOM 1305 C CA . GLU A 1 154 ? 1.459 16.807 15.688 1.00 95.00 154 GLU A CA 1
ATOM 1306 C C . GLU A 1 154 ? 2.112 15.696 14.859 1.00 95.00 154 GLU A C 1
ATOM 1308 O O . GLU A 1 154 ? 3.064 15.955 14.123 1.00 95.00 154 GLU A O 1
ATOM 1313 N N . ARG A 1 155 ? 1.512 14.500 14.841 1.00 94.25 155 ARG A N 1
ATOM 1314 C CA . ARG A 1 155 ? 2.011 13.385 14.027 1.00 94.25 155 ARG A CA 1
ATOM 1315 C C . ARG A 1 155 ? 1.889 13.636 12.525 1.00 94.25 155 ARG A C 1
ATOM 1317 O O . ARG A 1 155 ? 2.713 13.154 11.756 1.00 94.25 155 ARG A O 1
ATOM 1324 N N . LEU A 1 156 ? 0.890 14.399 12.080 1.00 95.12 156 LEU A N 1
ATOM 1325 C CA . LEU A 1 156 ? 0.785 14.815 10.677 1.00 95.12 156 LEU A CA 1
ATOM 1326 C C . LEU A 1 156 ? 1.945 15.733 10.267 1.00 95.12 156 LEU A C 1
ATOM 1328 O O . LEU A 1 156 ? 2.453 15.602 9.154 1.00 95.12 156 LEU A O 1
ATOM 1332 N N . LYS A 1 157 ? 2.398 16.630 11.154 1.00 96.19 157 LYS A N 1
ATOM 1333 C CA . LYS A 1 157 ? 3.571 17.484 10.897 1.00 96.19 157 LYS A CA 1
ATOM 1334 C C . LYS A 1 157 ? 4.854 16.662 10.803 1.00 96.19 157 LYS A C 1
ATOM 1336 O O . LYS A 1 157 ? 5.635 16.876 9.879 1.00 96.19 157 LYS A O 1
ATOM 1341 N N . GLU A 1 158 ? 5.045 15.707 11.710 1.00 95.69 158 GLU A N 1
ATOM 1342 C CA . GLU A 1 158 ? 6.167 14.764 11.646 1.00 95.69 158 GLU A CA 1
ATOM 1343 C C . GLU A 1 158 ? 6.130 13.968 10.340 1.00 95.69 158 GLU A C 1
ATOM 1345 O O . GLU A 1 158 ? 7.121 13.917 9.613 1.00 95.69 158 GLU A O 1
ATOM 1350 N N . LYS A 1 159 ? 4.956 13.442 9.968 1.00 95.00 159 LYS A N 1
ATOM 1351 C CA . LYS A 1 159 ? 4.804 12.661 8.740 1.00 95.00 159 LYS A CA 1
ATOM 1352 C C . LYS A 1 159 ? 5.071 13.476 7.478 1.00 95.00 159 LYS A C 1
ATOM 1354 O O . LYS A 1 159 ? 5.668 12.965 6.533 1.00 95.00 159 LYS A O 1
ATOM 1359 N N . ALA A 1 160 ? 4.655 14.740 7.458 1.00 95.94 160 ALA A N 1
ATOM 1360 C CA . ALA A 1 160 ? 4.959 15.655 6.365 1.00 95.94 160 ALA A CA 1
ATOM 1361 C C 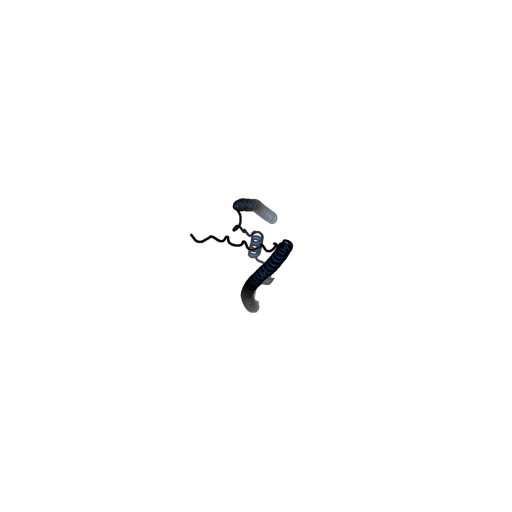. ALA A 1 160 ? 6.469 15.902 6.236 1.00 95.94 160 ALA A C 1
ATOM 1363 O O . ALA A 1 160 ? 6.985 15.925 5.119 1.00 95.94 160 ALA A O 1
ATOM 1364 N N . LYS A 1 161 ? 7.179 16.034 7.364 1.00 97.25 161 LYS A N 1
ATOM 1365 C CA . LYS A 1 161 ? 8.635 16.195 7.378 1.00 97.25 161 LYS A CA 1
ATOM 1366 C C . LYS A 1 161 ? 9.346 14.947 6.849 1.00 97.25 161 LYS A C 1
ATOM 1368 O O . LYS A 1 161 ? 10.168 15.077 5.952 1.00 97.25 161 LYS A O 1
ATOM 1373 N N . GLU A 1 162 ? 8.958 13.754 7.305 1.00 95.25 162 GLU A N 1
ATOM 1374 C CA . GLU A 1 162 ? 9.502 12.484 6.791 1.00 95.25 162 GLU A CA 1
ATOM 1375 C C . GLU A 1 162 ? 9.312 12.342 5.272 1.00 95.25 162 GLU A C 1
ATOM 1377 O O . GLU A 1 162 ? 10.223 11.939 4.552 1.00 95.25 162 GLU A O 1
ATOM 1382 N N . LEU A 1 163 ? 8.116 12.661 4.762 1.00 95.81 163 LEU A N 1
ATOM 1383 C CA . LEU A 1 163 ? 7.829 12.581 3.327 1.00 95.81 163 LEU A CA 1
ATOM 1384 C C . LEU A 1 163 ? 8.639 13.601 2.522 1.00 95.81 163 LEU A C 1
ATOM 1386 O O . LEU A 1 163 ? 9.045 13.305 1.398 1.00 95.81 163 LEU A O 1
ATOM 1390 N N . TRP A 1 164 ? 8.865 14.787 3.085 1.00 97.44 164 TRP A N 1
ATOM 1391 C CA . TRP A 1 164 ? 9.698 15.811 2.468 1.00 97.44 164 TRP A CA 1
ATOM 1392 C C . TRP A 1 164 ? 11.169 15.386 2.415 1.00 97.44 164 TRP A C 1
ATOM 1394 O O . TRP A 1 164 ? 11.776 15.485 1.352 1.00 97.44 164 TRP A O 1
ATOM 1404 N N . GLU A 1 165 ? 11.711 14.851 3.512 1.00 97.69 165 GLU A N 1
ATOM 1405 C CA . GLU A 1 165 ? 13.077 14.309 3.567 1.00 97.69 165 GLU A CA 1
ATOM 1406 C C . GLU A 1 165 ? 13.249 13.171 2.549 1.00 97.69 165 GLU A C 1
ATOM 1408 O O . GLU A 1 165 ? 14.174 13.198 1.741 1.00 97.69 165 GLU A O 1
ATOM 1413 N N . TRP A 1 166 ? 12.287 12.245 2.479 1.00 96.12 166 TRP A N 1
ATOM 1414 C CA . TRP A 1 166 ? 12.297 11.162 1.491 1.00 96.12 166 TRP A CA 1
ATOM 1415 C C . TRP A 1 166 ? 12.257 11.666 0.041 1.00 96.12 166 TRP A C 1
ATOM 1417 O O . TRP A 1 166 ? 12.939 11.141 -0.838 1.00 96.12 166 TRP A O 1
ATOM 1427 N N . MET A 1 167 ? 11.457 12.696 -0.241 1.00 96.62 167 MET A N 1
ATOM 1428 C CA . MET A 1 167 ? 11.417 13.315 -1.567 1.00 96.62 167 MET A CA 1
ATOM 1429 C C . MET A 1 167 ? 12.745 14.000 -1.909 1.00 96.62 167 MET A C 1
ATOM 1431 O O . MET A 1 167 ? 13.194 13.915 -3.051 1.00 96.62 167 MET A O 1
ATOM 1435 N N . TYR A 1 168 ? 13.364 14.664 -0.933 1.00 97.81 168 TYR A N 1
ATOM 1436 C CA . TYR A 1 168 ? 14.652 15.325 -1.097 1.00 97.81 168 TYR A CA 1
ATOM 1437 C C . TYR A 1 168 ? 15.767 14.322 -1.427 1.00 97.81 168 TYR A C 1
ATOM 1439 O O . TYR A 1 168 ? 16.511 14.539 -2.382 1.00 97.81 168 TYR A O 1
ATOM 1447 N N . GLU A 1 169 ? 15.830 13.192 -0.716 1.00 97.44 169 GLU A N 1
ATOM 1448 C CA . GLU A 1 169 ? 16.779 12.105 -1.002 1.00 97.44 169 GLU A CA 1
ATOM 1449 C C . GLU A 1 169 ? 16.623 11.567 -2.432 1.00 97.44 169 GLU A C 1
ATOM 1451 O O . GLU A 1 169 ? 17.601 11.473 -3.175 1.00 97.44 169 GLU A O 1
ATOM 1456 N N . LEU A 1 170 ? 15.388 11.286 -2.863 1.00 97.06 170 LEU A N 1
ATOM 1457 C CA . LEU A 1 170 ? 15.122 10.804 -4.223 1.00 97.06 170 LEU A CA 1
ATOM 1458 C C . LEU A 1 170 ? 15.534 11.814 -5.304 1.00 97.06 170 LEU A C 1
ATOM 1460 O O . LEU A 1 170 ? 15.977 11.421 -6.386 1.00 97.06 170 LEU A O 1
ATOM 1464 N N . GLU A 1 171 ? 15.364 13.109 -5.042 1.00 97.81 171 GLU A N 1
ATOM 1465 C CA . GLU A 1 171 ? 15.765 14.166 -5.970 1.00 97.81 171 GLU A CA 1
ATOM 1466 C C . GLU A 1 171 ? 17.293 14.288 -6.056 1.00 97.81 171 GLU A C 1
ATOM 1468 O O . GLU A 1 171 ? 17.826 14.434 -7.159 1.00 97.81 171 GLU A O 1
ATOM 1473 N N . ALA A 1 172 ? 17.994 14.148 -4.927 1.00 98.00 172 ALA A N 1
ATOM 1474 C CA . ALA A 1 172 ? 19.453 14.113 -4.881 1.00 98.00 172 ALA A CA 1
ATOM 1475 C C . ALA A 1 172 ? 20.015 12.913 -5.665 1.00 98.00 172 ALA A C 1
ATOM 1477 O O . ALA A 1 172 ? 20.838 13.097 -6.561 1.00 98.00 172 ALA A O 1
ATOM 1478 N N . GLU A 1 173 ? 19.493 11.702 -5.436 1.00 97.94 173 GLU A N 1
ATOM 1479 C CA . GLU A 1 173 ? 19.891 10.511 -6.204 1.00 97.94 173 GLU A CA 1
ATOM 1480 C C . GLU A 1 173 ? 19.646 10.693 -7.709 1.00 97.94 173 GLU A C 1
ATOM 1482 O O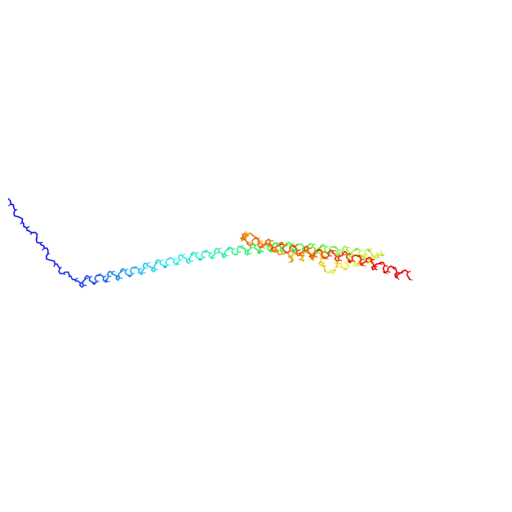 . GLU A 1 173 ? 20.470 10.314 -8.548 1.00 97.94 173 GLU A O 1
ATOM 1487 N N . LYS A 1 174 ? 18.505 11.288 -8.081 1.00 98.06 174 LYS A N 1
ATOM 1488 C CA . LYS A 1 174 ? 18.184 11.567 -9.484 1.00 98.06 174 LYS A CA 1
ATOM 1489 C C . LYS A 1 174 ? 19.200 12.526 -10.103 1.00 98.06 174 LYS A C 1
ATOM 1491 O O . LYS A 1 174 ? 19.597 12.306 -11.249 1.00 98.06 174 LYS A O 1
ATOM 1496 N N . PHE A 1 175 ? 19.594 13.572 -9.380 1.00 98.06 175 PHE A N 1
ATOM 1497 C CA . PHE A 1 175 ? 20.589 14.535 -9.842 1.00 98.06 175 PHE A CA 1
ATOM 1498 C C . PHE A 1 175 ? 21.940 13.860 -10.106 1.00 98.06 175 PHE A C 1
ATOM 1500 O O . PHE A 1 175 ? 22.484 13.993 -11.206 1.00 98.06 175 PHE A O 1
ATOM 1507 N N . ASP A 1 176 ? 22.430 13.057 -9.161 1.00 98.25 176 ASP A N 1
ATOM 1508 C CA . ASP A 1 176 ? 23.703 12.344 -9.303 1.00 98.25 176 ASP A CA 1
ATOM 1509 C C . ASP A 1 176 ? 23.685 11.388 -10.502 1.00 98.25 176 ASP A C 1
ATOM 1511 O O . ASP A 1 176 ? 24.609 11.383 -11.321 1.00 98.25 176 ASP A O 1
ATOM 1515 N N . LEU A 1 177 ? 22.595 10.633 -10.681 1.00 98.31 177 LEU A N 1
ATOM 1516 C CA . LEU A 1 177 ? 22.422 9.744 -11.834 1.00 98.31 177 LEU A CA 1
ATOM 1517 C C . LEU A 1 177 ? 22.384 10.509 -13.164 1.00 98.31 177 LEU A C 1
ATOM 1519 O O . LEU A 1 177 ? 22.929 10.040 -14.165 1.00 98.31 177 LEU A O 1
ATOM 1523 N N . GLN A 1 178 ? 21.756 11.687 -13.206 1.00 98.06 178 GLN A N 1
ATOM 1524 C CA . GLN A 1 178 ? 21.737 12.536 -14.402 1.00 98.06 178 GLN A CA 1
ATOM 1525 C C . GLN A 1 178 ? 23.127 13.087 -14.734 1.00 98.06 178 GLN A C 1
ATOM 1527 O O . GLN A 1 178 ? 23.515 13.121 -15.910 1.00 98.06 178 GLN A O 1
ATOM 1532 N N . TYR A 1 179 ? 23.887 13.483 -13.714 1.00 97.44 179 TYR A N 1
ATOM 1533 C CA . TYR A 1 179 ? 25.261 13.939 -13.875 1.00 97.44 179 TYR A CA 1
ATOM 1534 C C . TYR A 1 179 ? 26.157 12.809 -14.403 1.00 97.44 179 TYR A C 1
ATOM 1536 O O . TYR A 1 179 ? 26.806 12.965 -15.442 1.00 97.44 179 TYR A O 1
ATOM 1544 N N . GLN A 1 180 ? 26.097 11.628 -13.778 1.00 98.25 180 GLN A N 1
ATOM 1545 C CA . GLN A 1 180 ? 26.809 10.427 -14.230 1.00 98.25 180 GLN A CA 1
ATOM 1546 C C . GLN A 1 180 ? 26.451 10.054 -15.672 1.00 98.25 180 GLN A C 1
ATOM 1548 O O . GLN A 1 180 ? 27.338 9.808 -16.488 1.00 98.25 180 GLN A O 1
ATOM 1553 N N . PHE A 1 181 ? 25.163 10.063 -16.023 1.00 97.69 181 PHE A N 1
ATOM 1554 C CA . PHE A 1 181 ? 24.707 9.745 -17.376 1.00 97.69 181 PHE A CA 1
ATOM 1555 C C . PHE A 1 181 ? 25.263 10.713 -18.429 1.00 97.69 181 PHE A C 1
ATOM 1557 O O . PHE A 1 181 ? 25.580 10.313 -19.552 1.00 97.69 181 PHE A O 1
ATOM 1564 N N . THR A 1 182 ? 25.405 11.991 -18.075 1.00 97.75 182 THR A N 1
ATOM 1565 C CA . THR A 1 182 ? 26.004 12.998 -18.958 1.00 97.75 182 THR A CA 1
ATOM 1566 C C . THR A 1 182 ? 27.491 12.718 -19.186 1.00 97.75 182 THR A C 1
ATOM 1568 O O . THR A 1 182 ? 27.940 12.746 -20.334 1.00 97.75 182 THR A O 1
ATOM 1571 N N . GLY A 1 183 ? 28.231 12.355 -18.133 1.00 97.75 183 GLY A N 1
ATOM 1572 C CA . GLY A 1 183 ? 29.627 11.915 -18.243 1.00 97.75 183 GLY A CA 1
ATOM 1573 C C . GLY A 1 183 ? 29.779 10.662 -19.111 1.00 97.75 183 GLY A C 1
ATOM 1574 O O . GLY A 1 183 ? 30.540 10.661 -20.077 1.00 97.75 183 GLY A O 1
ATOM 1575 N N . GLN A 1 184 ? 28.960 9.637 -18.863 1.00 98.12 184 GLN A N 1
ATOM 1576 C CA . GLN A 1 184 ? 28.958 8.396 -19.645 1.00 98.12 184 GLN A CA 1
ATOM 1577 C C . GLN A 1 184 ? 28.675 8.640 -21.132 1.00 98.12 184 GLN A C 1
ATOM 1579 O O . GLN A 1 184 ? 29.293 8.021 -21.996 1.00 98.12 184 GLN A O 1
ATOM 1584 N N . LYS A 1 185 ? 27.765 9.564 -21.466 1.00 98.12 185 LYS A N 1
ATOM 1585 C CA . LYS A 1 185 ? 27.515 9.949 -22.864 1.00 98.12 185 LYS A CA 1
ATOM 1586 C C . LYS A 1 185 ? 28.759 10.519 -23.538 1.00 98.12 185 LYS A C 1
ATOM 1588 O O . LYS A 1 185 ? 29.025 10.183 -24.693 1.00 98.12 185 LYS A O 1
ATOM 1593 N N . TYR A 1 186 ? 29.496 11.381 -22.841 1.00 97.75 186 TYR A N 1
ATOM 1594 C CA . TYR A 1 186 ? 30.742 11.936 -23.357 1.00 97.75 186 TYR A CA 1
ATOM 1595 C C . TYR A 1 186 ? 31.791 10.837 -23.565 1.00 97.75 186 TYR A C 1
ATOM 1597 O O . TYR A 1 186 ? 32.344 10.720 -24.659 1.00 97.75 186 TYR A O 1
ATOM 1605 N N . GLU A 1 187 ? 31.994 9.975 -22.568 1.00 97.94 187 GLU A N 1
ATOM 1606 C CA . GLU A 1 187 ? 32.933 8.851 -22.653 1.00 97.94 187 GLU A CA 1
ATOM 1607 C C . GLU A 1 187 ? 32.606 7.912 -23.817 1.00 97.94 187 GLU A C 1
ATOM 1609 O O . GLU A 1 187 ? 33.494 7.551 -24.587 1.00 97.94 187 GLU A O 1
ATOM 1614 N N . ILE A 1 188 ? 31.328 7.573 -24.014 1.00 98.06 188 ILE A N 1
ATOM 1615 C CA . ILE A 1 188 ? 30.879 6.751 -25.146 1.00 98.06 188 ILE A CA 1
ATOM 1616 C C . ILE A 1 188 ? 31.255 7.400 -26.482 1.00 98.06 188 ILE A C 1
ATOM 1618 O O . ILE A 1 188 ? 31.699 6.699 -27.392 1.00 98.06 188 ILE A O 1
ATOM 1622 N N . ASN A 1 189 ? 31.099 8.718 -26.622 1.00 97.19 189 ASN A N 1
ATOM 1623 C CA . ASN A 1 189 ? 31.471 9.418 -27.852 1.00 97.19 189 ASN A CA 1
ATOM 1624 C C . ASN A 1 189 ? 32.985 9.364 -28.096 1.00 97.19 189 ASN A C 1
ATOM 1626 O O . ASN A 1 189 ? 33.413 9.051 -29.206 1.00 97.19 189 ASN A O 1
ATOM 1630 N N . VAL A 1 190 ? 33.794 9.595 -27.059 1.00 97.81 190 VAL A N 1
ATOM 1631 C CA . VAL A 1 190 ? 35.258 9.488 -27.152 1.00 97.81 190 VAL A CA 1
ATOM 1632 C C . VAL A 1 190 ? 35.679 8.064 -27.519 1.00 97.81 190 VAL A C 1
ATOM 1634 O O . VAL A 1 190 ? 36.501 7.876 -28.414 1.00 97.81 190 VAL A O 1
ATOM 1637 N N . LEU A 1 191 ? 35.096 7.050 -26.877 1.00 97.75 191 LEU A N 1
ATOM 1638 C CA . LEU A 1 191 ? 35.385 5.645 -27.162 1.00 97.75 191 LEU A CA 1
ATOM 1639 C C . LEU A 1 191 ? 35.015 5.266 -28.598 1.00 97.75 191 LEU A C 1
ATOM 1641 O O . LEU A 1 191 ? 35.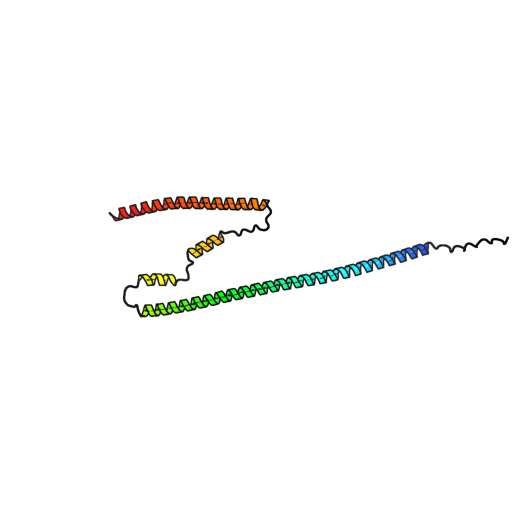792 4.585 -29.263 1.00 97.75 191 LEU A O 1
ATOM 1645 N N . ARG A 1 192 ? 33.874 5.743 -29.110 1.00 96.62 192 ARG A N 1
ATOM 1646 C CA . ARG A 1 192 ? 33.479 5.538 -30.514 1.00 96.62 192 ARG A CA 1
ATOM 1647 C C . ARG A 1 192 ? 34.489 6.139 -31.486 1.00 96.62 192 ARG A C 1
ATOM 1649 O O . ARG A 1 192 ? 34.853 5.470 -32.450 1.00 96.62 192 ARG A O 1
ATOM 1656 N N . ASN A 1 193 ? 34.967 7.354 -31.214 1.00 95.94 193 ASN A N 1
ATOM 1657 C CA . ASN A 1 193 ? 35.987 7.998 -32.042 1.00 95.94 193 ASN A CA 1
ATOM 1658 C C . ASN A 1 193 ? 37.296 7.201 -32.019 1.00 95.94 193 ASN A C 1
ATOM 1660 O O . ASN A 1 193 ? 37.805 6.849 -33.076 1.00 95.94 193 ASN A O 1
ATOM 1664 N N . ARG A 1 194 ? 37.769 6.796 -30.832 1.00 96.50 194 ARG A N 1
ATOM 1665 C CA . ARG A 1 194 ? 38.974 5.960 -30.685 1.00 96.50 194 ARG A CA 1
ATOM 1666 C C . ARG A 1 194 ? 38.875 4.645 -31.457 1.00 96.50 194 ARG A C 1
ATOM 1668 O O . ARG A 1 194 ? 39.837 4.250 -32.104 1.00 96.50 194 ARG A O 1
ATOM 1675 N N . VAL A 1 195 ? 37.725 3.967 -31.400 1.00 96.81 195 VAL A N 1
ATOM 1676 C CA . VAL A 1 195 ? 37.492 2.733 -32.169 1.00 96.81 195 VAL A CA 1
ATOM 1677 C C . VAL A 1 195 ? 37.560 3.008 -33.671 1.00 96.81 195 VAL A C 1
ATOM 1679 O O . VAL A 1 195 ? 38.245 2.280 -34.380 1.00 96.81 195 VAL A O 1
ATOM 1682 N N . SER A 1 196 ? 36.894 4.062 -34.147 1.00 94.50 196 SER A N 1
ATOM 1683 C CA . SER A 1 196 ? 36.937 4.466 -35.559 1.00 94.50 196 SER A CA 1
ATOM 1684 C C . SER A 1 196 ? 38.363 4.773 -36.020 1.00 94.50 196 SER A C 1
ATOM 1686 O O . SER A 1 196 ? 38.761 4.345 -37.097 1.00 94.50 196 SER A O 1
ATOM 1688 N N . ASP A 1 197 ? 39.136 5.503 -35.221 1.00 94.19 197 ASP A N 1
ATOM 1689 C CA . ASP A 1 197 ? 40.494 5.904 -35.590 1.00 94.19 197 ASP A CA 1
ATOM 1690 C C . ASP A 1 197 ? 41.435 4.696 -35.662 1.00 94.19 197 ASP A C 1
ATOM 1692 O O . ASP A 1 197 ? 42.198 4.577 -36.616 1.00 94.19 197 ASP A O 1
ATOM 1696 N N . HIS A 1 198 ? 41.307 3.740 -34.736 1.00 91.50 198 HIS A N 1
ATOM 1697 C CA . HIS A 1 198 ? 42.055 2.478 -34.780 1.00 91.50 198 HIS A CA 1
ATOM 1698 C C . HIS A 1 198 ? 41.625 1.526 -35.908 1.00 91.50 198 HIS A C 1
ATOM 1700 O O . HIS A 1 198 ? 42.404 0.658 -36.283 1.00 91.50 198 HIS A O 1
ATOM 1706 N N . GLN A 1 199 ? 40.410 1.662 -36.447 1.00 87.12 199 GLN A N 1
ATOM 1707 C CA . GLN A 1 199 ? 39.931 0.877 -37.596 1.00 87.12 199 GLN A CA 1
ATOM 1708 C C . GLN A 1 199 ? 40.336 1.469 -38.954 1.00 87.12 199 GLN A C 1
ATOM 1710 O O . GLN A 1 199 ? 40.162 0.809 -39.976 1.00 87.12 199 GLN A O 1
ATOM 1715 N N . LYS A 1 200 ? 40.805 2.723 -38.980 1.00 75.25 200 LYS A N 1
ATOM 1716 C CA . LYS A 1 200 ? 41.251 3.414 -40.202 1.00 75.25 200 LYS A CA 1
ATOM 1717 C C . LYS A 1 200 ? 42.740 3.214 -40.507 1.00 75.25 200 LYS A C 1
ATOM 1719 O O . LYS A 1 200 ? 43.162 3.563 -41.607 1.00 75.25 200 LYS A O 1
ATOM 1724 N N . THR A 1 201 ? 43.506 2.693 -39.551 1.00 55.03 201 THR A N 1
ATOM 1725 C CA . THR A 1 201 ? 44.828 2.074 -39.758 1.00 55.03 201 THR A CA 1
ATOM 1726 C C . THR A 1 201 ? 44.683 0.649 -40.253 1.00 55.03 201 THR A C 1
ATOM 1728 O O . THR A 1 201 ? 45.429 0.290 -41.187 1.00 55.03 201 THR A O 1
#

Mean predicted aligned error: 19.26 Å

Sequence (201 aa):
MPNLIPPKIPDGEKVDFDDIHRKRMEKDLMELQTLIEVHFESRKKEEEEIIQLKERIDKRRSERAEQQRIRSEREKERQKRLEDERARKEEEEAKKRAEDDAKKKKTLTSLHFGGYMQKLTEKRSGKRQTEREKKKKILSERRKCLDVDNLSQERLKEKAKELWEWMYELEAEKFDLQYQFTGQKYEINVLRNRVSDHQKT

Foldseek 3Di:
DDDDDDDDDPPDDPPDVVVVVVVVVVVVVVVVVVVVVVVVVVVVVVVVVVVVVVVVVVVVVVVVVVVVVVVVVVVVVVVVVVVVVVVVVVVVVVVVVVVVVVVVVVVPPDDDPVPVVVVVVVVPPPPDQDPVNVVVVVVVVVDDDDDDPPDDPVVVVVVVVVVVVVVVVVVVVVVVVVVVVVVVVVVVVVVVVVVVVVVVD

Secondary structure (DSSP, 8-state):
-PPPPPPPPP------HHHHHHHHHHHHHHHHHHHHHHHHHHHHHHHHHHHHHHHHHHHHHHHHHHHHHHHHHHHHHHHHHHHHHHHHHHHHHHHHHHHHHHHHHHH--SS--HHHHHHHHHHHSTTPPPHHHHHHHHHHHH------TT--HHHHHHHHHHHHHHHHHHHHHHHHHHHHHHHHHHHHHHHHHHHHHHH--